Protein AF-A0A2W2D6S1-F1 (afdb_monomer)

Radius of gyration: 24.96 Å; Cα contacts (8 Å, |Δi|>4): 301; chains: 1; bounding box: 61×33×86 Å

Structure (mmCIF, N/CA/C/O backbone):
data_AF-A0A2W2D6S1-F1
#
_entry.id   AF-A0A2W2D6S1-F1
#
loop_
_atom_site.group_PDB
_atom_site.id
_atom_site.type_symbol
_atom_site.label_atom_id
_atom_site.label_alt_id
_atom_site.label_comp_id
_atom_site.label_asym_id
_atom_site.label_entity_id
_atom_site.label_seq_id
_atom_site.pdbx_PDB_ins_code
_atom_site.Cartn_x
_atom_site.Cartn_y
_atom_site.Cartn_z
_atom_site.occupancy
_atom_site.B_iso_or_equiv
_atom_site.auth_seq_id
_atom_site.auth_comp_id
_atom_site.auth_asym_id
_atom_site.auth_atom_id
_atom_site.pdbx_PDB_model_num
ATOM 1 N N . MET A 1 1 ? 33.652 -11.219 -29.870 1.00 71.19 1 MET A N 1
ATOM 2 C CA . MET A 1 1 ? 34.056 -10.177 -28.897 1.00 71.19 1 MET A CA 1
ATOM 3 C C . MET A 1 1 ? 33.249 -8.883 -29.061 1.00 71.19 1 MET A C 1
ATOM 5 O O . MET A 1 1 ? 32.381 -8.642 -28.237 1.00 71.19 1 MET A O 1
ATOM 9 N N . ARG A 1 2 ? 33.423 -8.089 -30.136 1.00 81.31 2 ARG A N 1
ATOM 10 C CA . ARG A 1 2 ? 32.744 -6.775 -30.298 1.00 81.31 2 ARG A CA 1
ATOM 11 C C . ARG A 1 2 ? 31.207 -6.822 -30.226 1.00 81.31 2 ARG A C 1
ATOM 13 O O . ARG A 1 2 ? 30.618 -6.020 -29.519 1.00 81.31 2 ARG A O 1
ATOM 20 N N . ARG A 1 3 ? 30.561 -7.795 -30.883 1.00 85.88 3 ARG A N 1
ATOM 21 C CA . ARG A 1 3 ? 29.088 -7.954 -30.849 1.00 85.88 3 ARG A CA 1
ATOM 22 C C . ARG A 1 3 ? 28.540 -8.251 -29.447 1.00 85.88 3 ARG A C 1
ATOM 24 O O . ARG A 1 3 ? 27.468 -7.773 -29.109 1.00 85.88 3 ARG A O 1
ATOM 31 N N . VAL A 1 4 ? 29.295 -8.989 -28.630 1.00 87.94 4 VAL A N 1
ATOM 32 C CA . VAL A 1 4 ? 28.911 -9.322 -27.247 1.00 87.94 4 VAL A CA 1
ATOM 33 C C . VAL A 1 4 ? 29.002 -8.085 -26.357 1.00 87.94 4 VAL A C 1
ATOM 35 O O . VAL A 1 4 ? 28.089 -7.822 -25.589 1.00 87.94 4 VAL A O 1
ATOM 38 N N . ILE A 1 5 ? 30.058 -7.281 -26.510 1.00 88.69 5 ILE A N 1
ATOM 39 C CA . ILE A 1 5 ? 30.221 -6.025 -25.762 1.00 88.69 5 ILE A CA 1
ATOM 40 C C . ILE A 1 5 ? 29.103 -5.039 -26.115 1.00 88.69 5 ILE A C 1
ATOM 42 O O . ILE A 1 5 ? 28.488 -4.471 -25.221 1.00 88.69 5 ILE A O 1
ATOM 46 N N . VAL A 1 6 ? 28.791 -4.881 -27.406 1.00 89.75 6 VAL A N 1
ATOM 47 C CA . VAL A 1 6 ? 27.687 -4.018 -27.856 1.00 89.75 6 VAL A CA 1
ATOM 48 C C . VAL A 1 6 ? 26.348 -4.494 -27.288 1.00 89.75 6 VAL A C 1
ATOM 50 O O . VAL A 1 6 ? 25.578 -3.680 -26.790 1.00 89.75 6 VAL A O 1
ATOM 53 N N . PHE A 1 7 ? 26.089 -5.805 -27.302 1.00 91.06 7 PHE A N 1
ATOM 54 C CA . PHE A 1 7 ? 24.878 -6.380 -26.717 1.00 91.06 7 PHE A CA 1
ATOM 55 C C . PHE A 1 7 ? 24.782 -6.135 -25.203 1.00 91.06 7 PHE A C 1
ATOM 57 O O . PHE A 1 7 ? 23.731 -5.730 -24.716 1.00 91.06 7 PHE A O 1
ATOM 64 N N . LEU A 1 8 ? 25.878 -6.317 -24.459 1.00 86.06 8 LEU A N 1
ATOM 65 C CA . LEU A 1 8 ? 25.917 -6.054 -23.017 1.00 86.06 8 LEU A CA 1
ATOM 66 C C . LEU A 1 8 ? 25.686 -4.575 -22.692 1.00 86.06 8 LEU A C 1
ATOM 68 O O . LEU A 1 8 ? 24.918 -4.269 -21.786 1.00 86.06 8 LEU A O 1
ATOM 72 N N . ILE A 1 9 ? 26.299 -3.660 -23.448 1.00 87.62 9 ILE A N 1
ATOM 73 C CA . ILE A 1 9 ? 26.076 -2.216 -23.286 1.00 87.62 9 ILE A CA 1
ATOM 74 C C . ILE A 1 9 ? 24.605 -1.879 -23.537 1.00 87.62 9 ILE A C 1
ATOM 76 O O . ILE A 1 9 ? 24.000 -1.165 -22.741 1.00 87.62 9 ILE A O 1
ATOM 80 N N . LEU A 1 10 ? 24.012 -2.424 -24.602 1.00 87.69 10 LEU A N 1
ATOM 81 C CA . LEU A 1 10 ? 22.597 -2.222 -24.908 1.00 87.69 10 LEU A CA 1
ATOM 82 C C . LEU A 1 10 ? 21.699 -2.709 -23.759 1.00 87.69 10 LEU A C 1
ATOM 84 O O . LEU A 1 10 ? 20.758 -2.019 -23.376 1.00 87.69 10 LEU A O 1
ATOM 88 N N . LEU A 1 11 ? 22.016 -3.871 -23.184 1.00 86.62 11 LEU A N 1
ATOM 89 C CA . LEU A 1 11 ? 21.276 -4.449 -22.064 1.00 86.62 11 LEU A CA 1
ATOM 90 C C . LEU A 1 11 ? 21.367 -3.552 -20.820 1.00 86.62 11 LEU A C 1
ATOM 92 O O . LEU A 1 11 ? 20.346 -3.257 -20.205 1.00 86.62 11 LEU A O 1
ATOM 96 N N . VAL A 1 12 ? 22.559 -3.043 -20.494 1.00 86.31 12 VAL A N 1
ATOM 97 C CA . VAL A 1 12 ? 22.749 -2.087 -19.389 1.00 86.31 12 VAL A CA 1
ATOM 98 C C . VAL A 1 12 ? 21.941 -0.808 -19.616 1.00 86.31 12 VAL A C 1
ATOM 100 O O . VAL A 1 12 ? 21.252 -0.357 -18.704 1.00 86.31 12 VAL A O 1
ATOM 103 N N . VAL A 1 13 ? 21.968 -0.245 -20.827 1.00 87.62 13 VAL A N 1
ATOM 104 C CA . VAL A 1 13 ? 21.174 0.947 -21.170 1.00 87.62 13 VAL A CA 1
ATOM 105 C C . VAL A 1 13 ? 19.678 0.680 -20.994 1.00 87.62 13 VAL A C 1
ATOM 107 O O . VAL A 1 13 ? 18.980 1.508 -20.411 1.00 87.62 13 VAL A O 1
ATOM 110 N N . LEU A 1 14 ? 19.186 -0.484 -21.425 1.00 86.38 14 LEU A N 1
ATOM 111 C CA . LEU A 1 14 ? 17.781 -0.861 -21.262 1.00 86.38 14 LEU A CA 1
ATOM 112 C C . LEU A 1 14 ? 17.373 -0.922 -19.780 1.00 86.38 14 LEU A C 1
ATOM 114 O O . LEU A 1 14 ? 16.320 -0.406 -19.417 1.00 86.38 14 LEU A O 1
ATOM 118 N N . LEU A 1 15 ? 18.220 -1.494 -18.918 1.00 87.62 15 LEU A N 1
ATOM 119 C CA . LEU A 1 15 ? 17.971 -1.566 -17.473 1.00 87.62 15 LEU A CA 1
ATOM 120 C C . LEU A 1 15 ? 17.969 -0.183 -16.804 1.00 87.62 15 LEU A C 1
ATOM 122 O O . LEU A 1 15 ? 17.201 0.055 -15.872 1.00 87.62 15 LEU A O 1
ATOM 126 N N . LEU A 1 16 ? 18.798 0.750 -17.280 1.00 87.12 16 LEU A N 1
ATOM 127 C CA . LEU A 1 16 ? 18.777 2.131 -16.793 1.00 87.12 16 LEU A CA 1
ATOM 128 C C . LEU A 1 16 ? 17.468 2.834 -17.172 1.00 87.12 16 LEU A C 1
ATOM 130 O O . LEU A 1 16 ? 16.853 3.477 -16.321 1.00 87.12 16 LEU A O 1
ATOM 134 N N . ILE A 1 17 ? 17.016 2.674 -18.420 1.00 88.88 17 ILE A N 1
ATOM 135 C CA . ILE A 1 17 ? 15.733 3.221 -18.886 1.00 88.88 17 ILE A CA 1
ATOM 136 C C . ILE A 1 17 ? 14.577 2.628 -18.074 1.00 88.88 17 ILE A C 1
ATOM 138 O O . ILE A 1 17 ? 13.704 3.369 -17.626 1.00 88.88 17 ILE A O 1
ATOM 142 N N . ASP A 1 18 ? 14.602 1.317 -17.829 1.00 89.50 18 ASP A N 1
ATOM 143 C CA . ASP A 1 18 ? 13.616 0.607 -17.012 1.00 89.50 18 ASP A CA 1
ATOM 144 C C . ASP A 1 18 ? 13.477 1.230 -15.615 1.00 89.50 18 ASP A C 1
ATOM 146 O O . ASP A 1 18 ? 12.371 1.557 -15.173 1.00 89.50 18 ASP A O 1
ATOM 150 N N . ARG A 1 19 ? 14.611 1.496 -14.950 1.00 88.12 19 ARG A N 1
ATOM 151 C CA . ARG A 1 19 ? 14.619 2.073 -13.601 1.00 88.12 19 ARG A CA 1
ATOM 152 C C . ARG A 1 19 ? 14.138 3.525 -13.566 1.00 88.12 19 ARG A C 1
ATOM 154 O O . ARG A 1 19 ? 13.508 3.940 -12.594 1.00 88.12 19 ARG A O 1
ATOM 161 N N . VAL A 1 20 ? 14.414 4.301 -14.612 1.00 89.44 20 VAL A N 1
ATOM 162 C CA . VAL A 1 20 ? 13.902 5.674 -14.739 1.00 89.44 20 VAL A CA 1
ATOM 163 C C . VAL A 1 20 ? 12.393 5.669 -14.992 1.00 89.44 20 VAL A C 1
ATOM 165 O O . VAL A 1 20 ? 11.673 6.463 -14.380 1.00 89.44 20 VAL A O 1
ATOM 168 N N . ALA A 1 21 ? 11.911 4.760 -15.842 1.00 87.06 21 ALA A N 1
ATOM 169 C 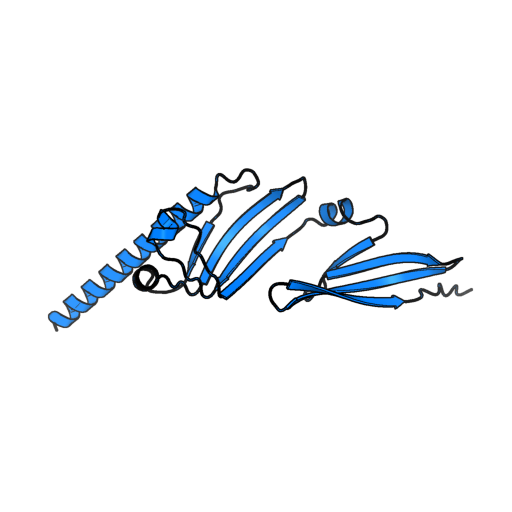CA . ALA A 1 21 ? 10.500 4.641 -16.192 1.00 87.06 21 ALA A CA 1
ATOM 170 C C . ALA A 1 21 ? 9.636 4.298 -14.970 1.00 87.06 21 ALA A C 1
ATOM 172 O O . ALA A 1 21 ? 8.666 5.010 -14.696 1.00 87.06 21 ALA A O 1
ATOM 173 N N . VAL A 1 22 ? 10.022 3.280 -14.189 1.00 88.94 22 VAL A N 1
ATOM 174 C CA . VAL A 1 22 ? 9.277 2.898 -12.976 1.00 88.94 22 VAL A CA 1
ATOM 175 C C . VAL A 1 22 ? 9.243 4.035 -11.956 1.00 88.94 22 VAL A C 1
ATOM 177 O O . VAL A 1 22 ? 8.175 4.387 -11.464 1.00 88.94 22 VAL A O 1
ATOM 180 N N . ALA A 1 23 ? 10.378 4.700 -11.721 1.00 87.56 23 ALA A N 1
ATOM 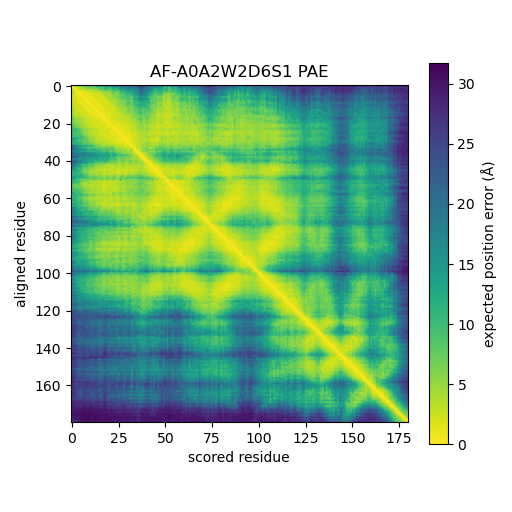181 C CA . ALA A 1 23 ? 10.457 5.796 -10.761 1.00 87.56 23 ALA A CA 1
ATOM 182 C C . ALA A 1 23 ? 9.601 7.003 -11.179 1.00 87.56 23 ALA A C 1
ATOM 184 O O . ALA A 1 23 ? 9.100 7.735 -10.325 1.00 87.56 23 ALA A O 1
ATOM 185 N N . SER A 1 24 ? 9.441 7.245 -12.484 1.00 87.31 24 SER A N 1
ATOM 186 C CA . SER A 1 24 ? 8.527 8.278 -12.978 1.00 87.31 24 SER A CA 1
ATOM 187 C C . SER A 1 24 ? 7.077 7.914 -12.693 1.00 87.31 24 SER A C 1
ATOM 189 O O . SER A 1 24 ? 6.353 8.722 -12.116 1.00 87.31 24 SER A O 1
ATOM 191 N N . LEU A 1 25 ? 6.684 6.682 -13.025 1.00 86.75 25 LEU A N 1
ATOM 192 C CA . LEU A 1 25 ? 5.319 6.217 -12.822 1.00 86.75 25 LEU A CA 1
ATOM 193 C C . LEU A 1 25 ? 4.935 6.224 -11.334 1.00 86.75 25 LEU A C 1
ATOM 195 O O . LEU A 1 25 ? 3.888 6.749 -10.972 1.00 86.75 25 LEU A O 1
ATOM 199 N N . GLU A 1 26 ? 5.802 5.726 -10.455 1.00 87.44 26 GLU A N 1
ATOM 200 C CA . GLU A 1 26 ? 5.604 5.753 -8.999 1.00 87.44 26 GLU A CA 1
ATOM 201 C C . GLU A 1 26 ? 5.342 7.168 -8.461 1.00 87.44 26 GLU A C 1
ATOM 203 O O . GLU A 1 26 ? 4.436 7.376 -7.647 1.00 87.44 26 GLU A O 1
ATOM 208 N N . ARG A 1 27 ? 6.105 8.162 -8.941 1.00 86.56 27 ARG A N 1
ATOM 209 C CA . ARG A 1 27 ? 5.908 9.573 -8.576 1.00 86.56 27 ARG A CA 1
ATOM 210 C C . ARG A 1 27 ? 4.576 10.110 -9.079 1.00 86.56 27 ARG A C 1
ATOM 212 O O . ARG A 1 27 ? 3.907 10.829 -8.335 1.00 86.56 27 ARG A O 1
ATOM 219 N N . ASP A 1 28 ? 4.188 9.764 -10.300 1.00 86.00 28 ASP A N 1
ATOM 220 C CA . ASP A 1 28 ? 2.915 10.193 -10.873 1.00 86.00 28 ASP A CA 1
ATOM 221 C C . ASP A 1 28 ? 1.732 9.606 -10.096 1.00 86.00 28 ASP A C 1
ATOM 223 O O . ASP A 1 28 ? 0.808 10.342 -9.751 1.00 86.00 28 ASP A O 1
ATOM 227 N N . LEU A 1 29 ? 1.779 8.319 -9.729 1.00 84.25 29 LEU A N 1
ATOM 228 C CA . LEU A 1 29 ? 0.755 7.699 -8.880 1.00 84.25 29 LEU A CA 1
ATOM 229 C C . LEU A 1 29 ? 0.705 8.351 -7.492 1.00 84.25 29 LEU A C 1
ATOM 231 O O . LEU A 1 29 ? -0.375 8.688 -7.007 1.00 84.25 29 LEU A O 1
ATOM 235 N N . ALA A 1 30 ? 1.860 8.587 -6.867 1.00 83.25 30 ALA A N 1
ATOM 236 C CA . ALA A 1 30 ? 1.941 9.272 -5.580 1.00 83.25 30 ALA A CA 1
ATOM 237 C C . ALA A 1 30 ? 1.307 10.674 -5.628 1.00 83.25 30 ALA A C 1
ATOM 239 O O . ALA A 1 30 ? 0.514 11.038 -4.761 1.00 83.25 30 ALA A O 1
ATOM 240 N N . ASN A 1 31 ? 1.613 11.461 -6.661 1.00 83.88 31 ASN A N 1
ATOM 241 C CA . ASN A 1 31 ? 1.069 12.809 -6.823 1.00 83.88 31 ASN A CA 1
ATOM 242 C C . ASN A 1 31 ? -0.438 12.807 -7.118 1.00 83.88 31 ASN A C 1
ATOM 244 O O . ASN A 1 31 ? -1.123 13.750 -6.735 1.00 83.88 31 ASN A O 1
ATOM 248 N N . ARG A 1 32 ? -0.966 11.755 -7.756 1.00 81.00 32 ARG A N 1
ATOM 249 C CA . ARG A 1 32 ? -2.408 11.596 -8.009 1.00 81.00 32 ARG A CA 1
ATOM 250 C C . ARG A 1 32 ? -3.206 11.265 -6.749 1.00 81.00 32 ARG A C 1
ATOM 252 O O . ARG A 1 32 ? -4.356 11.673 -6.653 1.00 81.00 32 ARG A O 1
ATOM 259 N N . ILE A 1 33 ? -2.612 10.553 -5.789 1.00 77.44 33 ILE A N 1
ATOM 260 C CA . ILE A 1 33 ? -3.282 10.174 -4.531 1.00 77.44 33 ILE A CA 1
ATOM 261 C C . ILE A 1 33 ? -3.090 11.237 -3.433 1.00 77.44 33 ILE A C 1
ATOM 263 O O . ILE A 1 33 ? -3.899 11.347 -2.515 1.00 77.44 33 ILE A O 1
ATOM 267 N N . ALA A 1 34 ? -2.044 12.060 -3.530 1.00 75.62 34 ALA A N 1
ATOM 268 C CA . ALA A 1 34 ? -1.765 13.145 -2.587 1.00 75.62 34 ALA A CA 1
ATOM 269 C C . ALA A 1 34 ? -2.921 14.143 -2.319 1.00 75.62 34 ALA A C 1
ATOM 271 O O . ALA A 1 34 ? -2.995 14.622 -1.189 1.00 75.62 34 ALA A O 1
ATOM 272 N N . PRO A 1 35 ? -3.829 14.469 -3.265 1.00 74.19 35 PRO A N 1
ATOM 273 C CA . PRO A 1 35 ? -4.908 15.434 -3.036 1.00 74.19 35 PRO A CA 1
ATOM 274 C C . PRO A 1 35 ? -6.041 14.928 -2.134 1.00 74.19 35 PRO A C 1
ATOM 276 O O . PRO A 1 35 ? -6.993 15.668 -1.893 1.00 74.19 35 PRO A O 1
ATOM 279 N N . VAL A 1 36 ? -5.999 13.676 -1.669 1.00 75.75 36 VAL A N 1
ATOM 280 C CA . VAL A 1 36 ? -7.060 13.109 -0.829 1.00 75.75 36 VAL A CA 1
ATOM 281 C C . VAL A 1 36 ? -7.093 13.838 0.530 1.00 75.75 36 VAL A C 1
ATOM 283 O O . VAL A 1 36 ? -6.134 13.725 1.294 1.00 75.75 36 VAL A O 1
ATOM 286 N N . PRO A 1 37 ? -8.191 14.541 0.888 1.00 68.69 37 PRO A N 1
ATOM 287 C CA . PRO A 1 37 ? -8.233 15.428 2.062 1.00 68.69 37 PRO A CA 1
ATOM 288 C C . PRO A 1 37 ? -7.995 14.740 3.412 1.00 68.69 37 PRO A C 1
ATOM 290 O O . PRO A 1 37 ? -7.616 15.382 4.387 1.00 68.69 37 PRO A O 1
ATOM 293 N N . SER A 1 38 ? -8.243 13.434 3.491 1.00 76.88 38 SER A N 1
ATOM 294 C CA . SER A 1 38 ? -8.071 12.623 4.699 1.00 76.88 38 SER A CA 1
ATOM 295 C C . SER A 1 38 ? -6.651 12.074 4.881 1.00 76.88 38 SER A C 1
ATOM 297 O O . SER A 1 38 ? -6.371 11.438 5.901 1.00 76.88 38 SER A O 1
ATOM 299 N N . LEU A 1 39 ? -5.742 12.295 3.924 1.00 78.12 39 LEU A N 1
ATOM 300 C CA . LEU A 1 39 ? -4.347 11.878 4.032 1.00 78.12 39 LEU A CA 1
ATOM 301 C C . LEU A 1 39 ? -3.506 12.963 4.709 1.00 78.12 39 LEU A C 1
ATOM 303 O O . LEU A 1 39 ? -3.488 14.124 4.316 1.00 78.12 39 LEU A O 1
ATOM 307 N N . VAL A 1 40 ? -2.751 12.550 5.721 1.00 76.81 40 VAL A N 1
AT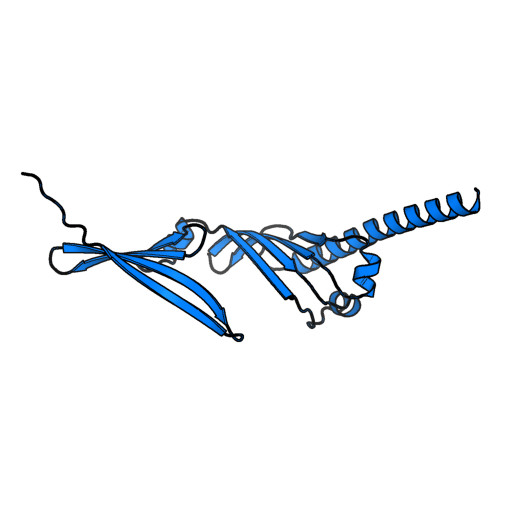OM 308 C CA . VAL A 1 40 ? -1.759 13.367 6.414 1.00 76.81 40 VAL A CA 1
ATOM 309 C C . VAL A 1 40 ? -0.377 12.890 5.971 1.00 76.81 40 VAL A C 1
ATOM 311 O O . VAL A 1 40 ? 0.183 11.934 6.517 1.00 76.81 40 VAL A O 1
ATOM 314 N N . GLY A 1 41 ? 0.164 13.568 4.958 1.00 74.06 41 GLY A N 1
ATOM 315 C CA . GLY A 1 41 ? 1.478 13.300 4.370 1.00 74.06 41 GLY A CA 1
ATOM 316 C C . GLY A 1 41 ? 1.414 12.945 2.885 1.00 74.06 41 GLY A C 1
ATOM 317 O O . GLY A 1 41 ? 0.340 12.815 2.303 1.00 74.06 41 GLY A O 1
ATOM 318 N N . LYS A 1 42 ? 2.588 12.799 2.259 1.00 77.38 42 LYS A N 1
ATOM 319 C CA . LYS A 1 42 ? 2.686 12.407 0.850 1.00 77.38 42 LYS A CA 1
ATOM 320 C C . LYS A 1 42 ? 2.607 10.880 0.734 1.00 77.38 42 LYS A C 1
ATOM 322 O O . LYS A 1 42 ? 3.475 10.208 1.298 1.00 77.38 42 LYS A O 1
ATOM 327 N N . PRO A 1 43 ? 1.617 10.323 0.017 1.00 84.88 43 PRO A N 1
ATOM 328 C CA . PRO A 1 43 ? 1.566 8.892 -0.216 1.00 84.88 43 PRO A CA 1
ATOM 329 C C . PRO A 1 43 ? 2.718 8.463 -1.125 1.00 84.88 43 PRO A C 1
ATOM 331 O O . PRO A 1 43 ? 3.157 9.224 -1.988 1.00 84.88 43 PRO A O 1
ATOM 334 N N . THR A 1 44 ? 3.205 7.242 -0.944 1.00 87.12 44 THR A N 1
ATOM 335 C CA . THR A 1 44 ? 4.177 6.625 -1.846 1.00 87.12 44 THR A CA 1
ATOM 336 C C . THR A 1 44 ? 3.605 5.346 -2.429 1.00 87.12 44 THR A C 1
ATOM 338 O O . THR A 1 44 ? 2.905 4.591 -1.754 1.00 87.12 44 THR A O 1
ATOM 341 N N . VAL A 1 45 ? 3.899 5.120 -3.703 1.00 89.19 45 VAL A N 1
ATOM 342 C CA . VAL A 1 45 ? 3.571 3.891 -4.420 1.00 89.19 45 VAL A CA 1
ATOM 343 C C . VAL A 1 45 ? 4.882 3.332 -4.946 1.00 89.19 45 VAL A C 1
ATOM 345 O O . VAL A 1 45 ? 5.717 4.099 -5.420 1.00 89.19 45 VAL A O 1
ATOM 348 N N . SER A 1 46 ? 5.072 2.026 -4.821 1.00 90.06 46 SER A N 1
ATOM 349 C CA . SER A 1 46 ? 6.249 1.325 -5.319 1.00 90.06 46 SER A CA 1
ATOM 350 C C . SER A 1 46 ? 5.810 0.102 -6.105 1.00 90.06 46 SER A C 1
ATOM 352 O O . SER A 1 46 ? 4.973 -0.671 -5.636 1.00 90.06 46 SER A O 1
ATOM 354 N N . ILE A 1 47 ? 6.341 -0.046 -7.312 1.00 89.38 47 ILE A N 1
ATOM 355 C CA . ILE A 1 47 ? 6.053 -1.175 -8.193 1.00 89.38 47 ILE A CA 1
ATOM 356 C C . ILE A 1 47 ? 7.258 -2.103 -8.124 1.00 89.38 47 ILE A C 1
ATOM 358 O O . ILE A 1 47 ? 8.364 -1.739 -8.523 1.00 89.38 47 ILE A O 1
ATOM 362 N N . GLU A 1 48 ? 7.044 -3.298 -7.592 1.00 90.50 48 GLU A N 1
ATOM 363 C CA . GLU A 1 48 ? 8.100 -4.284 -7.403 1.00 90.50 48 GLU A CA 1
ATOM 364 C C . GLU A 1 48 ? 8.182 -5.235 -8.605 1.00 90.50 48 GLU A C 1
ATOM 366 O O . GLU A 1 48 ? 7.192 -5.507 -9.285 1.00 90.50 48 GLU A O 1
ATOM 371 N N . GLY A 1 49 ? 9.377 -5.778 -8.846 1.00 83.00 49 GLY A N 1
ATOM 372 C CA . GLY A 1 49 ? 9.654 -6.709 -9.944 1.00 83.00 49 GLY A CA 1
ATOM 373 C C . GLY A 1 49 ? 10.552 -6.118 -11.032 1.00 83.00 49 GLY A C 1
ATOM 374 O O . GLY A 1 49 ? 10.604 -4.907 -11.239 1.00 83.00 49 GLY A O 1
ATOM 375 N N . ILE A 1 50 ? 11.278 -6.985 -11.744 1.00 84.75 50 ILE A N 1
ATOM 376 C CA . ILE A 1 50 ? 12.267 -6.597 -12.761 1.00 84.75 50 ILE A CA 1
ATOM 377 C C . ILE A 1 50 ? 12.100 -7.496 -13.999 1.00 84.75 50 ILE A C 1
ATOM 379 O O . ILE A 1 50 ? 12.006 -8.713 -13.825 1.00 84.75 50 ILE A O 1
ATOM 383 N N . PRO A 1 51 ? 12.122 -6.952 -15.235 1.00 86.62 51 PRO A N 1
ATOM 384 C CA . PRO A 1 51 ? 12.115 -5.527 -15.608 1.00 86.62 51 PRO A CA 1
ATOM 385 C C . PRO A 1 51 ? 10.700 -4.928 -15.584 1.00 86.62 51 PRO A C 1
ATOM 387 O O . PRO A 1 51 ? 9.728 -5.607 -15.929 1.00 86.62 51 PRO A O 1
ATOM 390 N N . PHE A 1 52 ? 10.565 -3.657 -15.217 1.00 87.81 52 PHE A N 1
ATOM 391 C CA . PHE A 1 52 ? 9.286 -2.937 -15.189 1.00 87.81 52 PHE A CA 1
ATOM 392 C C . PHE A 1 52 ? 8.629 -2.812 -16.574 1.00 87.81 52 PHE A C 1
ATOM 394 O O . PHE A 1 52 ? 7.426 -3.016 -16.703 1.00 87.81 52 PHE A O 1
ATOM 401 N N . LEU A 1 53 ? 9.389 -2.526 -17.630 1.00 86.69 53 LEU A N 1
ATOM 402 C CA . LEU A 1 53 ? 8.866 -2.330 -18.986 1.00 86.69 53 LEU A CA 1
ATOM 403 C C . LEU A 1 53 ? 8.144 -3.580 -19.503 1.00 86.69 53 LEU A C 1
ATOM 405 O O . LEU A 1 53 ? 7.091 -3.472 -20.128 1.00 86.69 53 LEU A O 1
ATOM 409 N N . THR A 1 54 ? 8.661 -4.769 -19.183 1.00 87.62 54 THR A N 1
ATOM 410 C CA . THR A 1 54 ? 8.007 -6.043 -19.526 1.00 87.62 54 THR A CA 1
ATOM 411 C C . THR A 1 54 ? 6.658 -6.168 -18.817 1.00 87.62 54 THR A C 1
ATOM 413 O O . THR A 1 54 ? 5.661 -6.552 -19.429 1.00 87.62 54 THR A O 1
ATOM 416 N N . GLN A 1 55 ? 6.608 -5.783 -17.540 1.00 89.31 55 GLN A N 1
ATOM 417 C CA . GLN A 1 55 ? 5.384 -5.786 -16.738 1.00 89.31 55 GLN A CA 1
ATOM 418 C C . GLN A 1 55 ? 4.364 -4.789 -17.288 1.00 89.31 55 GLN A C 1
ATOM 420 O O . GLN A 1 55 ? 3.219 -5.161 -17.529 1.00 89.31 55 GLN A O 1
ATOM 425 N N . ALA A 1 56 ? 4.796 -3.562 -17.585 1.00 87.00 56 ALA A N 1
ATOM 426 C CA . ALA A 1 56 ? 3.959 -2.504 -18.137 1.00 87.00 56 ALA A CA 1
ATOM 427 C C . ALA A 1 56 ? 3.335 -2.881 -19.489 1.00 87.00 56 ALA A C 1
ATOM 429 O O . ALA A 1 56 ? 2.157 -2.609 -19.714 1.00 87.00 56 ALA A O 1
ATOM 430 N N . VAL A 1 57 ? 4.098 -3.546 -20.363 1.00 88.62 57 VAL A N 1
ATOM 431 C CA . VAL A 1 57 ? 3.590 -4.070 -21.642 1.00 88.62 57 VAL A CA 1
ATOM 432 C C . VAL A 1 57 ? 2.618 -5.228 -21.419 1.00 88.62 57 VAL A C 1
ATOM 434 O O . VAL A 1 57 ? 1.578 -5.289 -22.067 1.00 88.62 57 VAL A O 1
ATOM 437 N N . SER A 1 58 ? 2.927 -6.138 -20.492 1.00 90.06 58 SER A N 1
ATOM 438 C CA . SER A 1 58 ? 2.043 -7.268 -20.174 1.00 90.06 58 SER A CA 1
ATOM 439 C C . SER A 1 58 ? 0.766 -6.862 -19.423 1.00 90.06 58 SER A C 1
ATOM 441 O O . SER A 1 58 ? -0.189 -7.637 -19.380 1.00 90.06 58 SER A O 1
ATOM 443 N N . GLY A 1 59 ? 0.759 -5.677 -18.803 1.00 88.50 59 GLY A N 1
ATOM 444 C CA . GLY A 1 59 ? -0.284 -5.220 -17.887 1.00 88.50 59 GLY A CA 1
ATOM 445 C C . GLY 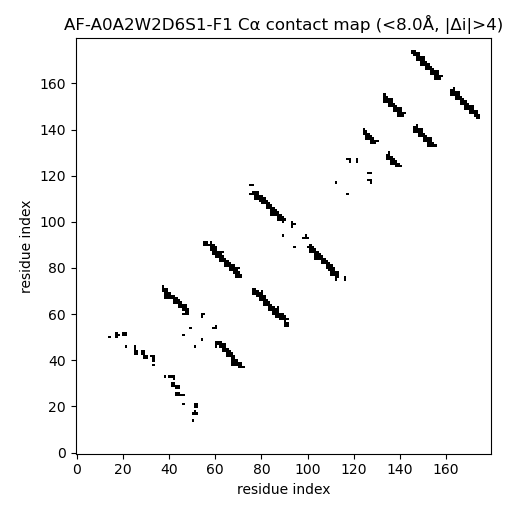A 1 59 ? -0.378 -6.039 -16.598 1.00 88.50 59 GLY A C 1
ATOM 446 O O . GLY A 1 59 ? -1.423 -6.027 -15.951 1.00 88.50 59 GLY A O 1
ATOM 447 N N . ARG A 1 60 ? 0.667 -6.798 -16.244 1.00 90.94 60 ARG A N 1
ATOM 448 C CA . ARG A 1 60 ? 0.715 -7.649 -15.050 1.00 90.94 60 ARG A CA 1
ATOM 449 C C . ARG A 1 60 ? 1.847 -7.208 -14.140 1.00 90.94 60 ARG A C 1
ATOM 451 O O . ARG A 1 60 ? 3.008 -7.214 -14.543 1.00 90.94 60 ARG A O 1
ATOM 458 N N . TYR A 1 61 ? 1.496 -6.886 -12.905 1.00 90.50 61 TYR A N 1
ATOM 459 C CA . TYR A 1 61 ? 2.407 -6.425 -11.868 1.00 90.50 61 TYR A CA 1
ATOM 460 C C . TYR A 1 61 ? 2.384 -7.430 -10.709 1.00 90.50 61 TYR A C 1
ATOM 462 O O . TYR A 1 61 ? 1.335 -7.605 -10.081 1.00 90.50 61 TYR A O 1
ATOM 470 N N . PRO A 1 62 ? 3.503 -8.118 -10.421 1.00 90.94 62 PRO A N 1
ATOM 471 C CA . PRO A 1 62 ? 3.551 -9.138 -9.375 1.00 90.94 62 PRO A CA 1
ATOM 472 C C . PRO A 1 62 ? 3.241 -8.581 -7.986 1.00 90.94 62 PRO A C 1
ATOM 474 O O . PRO A 1 62 ? 2.501 -9.203 -7.227 1.00 90.94 62 PRO A O 1
ATOM 477 N N . GLU A 1 63 ? 3.781 -7.406 -7.661 1.00 92.50 63 GLU A N 1
ATOM 478 C CA . GLU A 1 63 ? 3.580 -6.755 -6.371 1.00 92.50 63 GLU A CA 1
ATOM 479 C C . GLU A 1 63 ? 3.581 -5.229 -6.536 1.00 92.50 63 GLU A C 1
ATOM 481 O O . GLU A 1 63 ? 4.486 -4.637 -7.121 1.00 92.50 63 GLU A O 1
ATOM 486 N N . VAL A 1 64 ? 2.545 -4.585 -6.000 1.00 90.94 64 VAL A N 1
ATOM 487 C CA . VAL A 1 64 ? 2.418 -3.128 -5.932 1.00 90.94 64 VAL A CA 1
ATOM 488 C C . VAL A 1 64 ? 2.234 -2.739 -4.477 1.00 90.94 64 VAL A C 1
ATOM 490 O O . VAL A 1 64 ? 1.243 -3.094 -3.836 1.00 90.94 64 VAL A O 1
ATOM 493 N N . ARG A 1 65 ? 3.194 -1.990 -3.946 1.00 91.75 65 ARG A N 1
ATOM 494 C CA . ARG A 1 65 ? 3.191 -1.482 -2.577 1.00 91.75 65 ARG A CA 1
ATOM 495 C C . ARG A 1 65 ? 2.665 -0.063 -2.543 1.00 91.75 65 ARG A C 1
ATOM 497 O O . ARG A 1 65 ? 3.012 0.765 -3.378 1.00 91.75 65 ARG A O 1
ATOM 504 N N . PHE A 1 66 ? 1.873 0.238 -1.529 1.00 90.06 66 PHE A N 1
ATOM 505 C CA . PHE A 1 66 ? 1.360 1.576 -1.282 1.00 90.06 66 PHE A CA 1
ATOM 506 C C . PHE A 1 66 ? 1.497 1.933 0.195 1.00 90.06 66 PHE A C 1
ATOM 508 O O . PHE A 1 66 ? 1.301 1.112 1.093 1.00 90.06 66 PHE A O 1
ATOM 515 N N . ASN A 1 67 ? 1.855 3.180 0.459 1.00 89.88 67 ASN A N 1
ATOM 516 C CA . ASN A 1 67 ? 2.016 3.722 1.796 1.00 89.88 67 ASN A CA 1
ATOM 517 C C . ASN A 1 67 ? 1.333 5.083 1.848 1.00 89.88 67 ASN A C 1
ATOM 519 O O . ASN A 1 67 ? 1.761 6.030 1.196 1.00 89.88 67 ASN A O 1
ATOM 523 N N . PHE A 1 68 ? 0.271 5.168 2.639 1.00 84.62 68 PHE A N 1
ATOM 524 C CA . PHE A 1 68 ? -0.521 6.380 2.818 1.00 84.62 68 PHE A CA 1
ATOM 525 C C . PHE A 1 68 ? -0.107 7.167 4.067 1.00 84.62 68 PHE A C 1
ATOM 527 O O . PHE A 1 68 ? -0.649 8.235 4.331 1.00 84.62 68 PHE A O 1
ATOM 534 N N . GLY A 1 69 ? 0.857 6.665 4.846 1.00 86.62 69 GLY A N 1
ATOM 535 C CA . GLY A 1 69 ? 1.341 7.336 6.046 1.00 86.62 69 GLY A CA 1
ATOM 536 C C . GLY A 1 69 ? 0.272 7.395 7.135 1.00 86.62 69 GLY A C 1
ATOM 537 O O . GLY A 1 69 ? -0.104 6.364 7.695 1.00 86.62 69 GLY A O 1
ATOM 538 N N . THR A 1 70 ? -0.175 8.601 7.481 1.00 84.81 70 THR A N 1
ATOM 539 C CA . THR A 1 70 ? -1.244 8.805 8.465 1.00 84.81 70 THR A CA 1
ATOM 540 C C . THR A 1 70 ? -2.533 9.172 7.744 1.00 84.81 70 THR A C 1
ATOM 542 O O . THR A 1 70 ? -2.551 10.069 6.915 1.00 84.81 70 THR A O 1
ATOM 545 N N . PHE A 1 71 ? -3.623 8.498 8.084 1.00 82.56 71 PHE A N 1
ATOM 546 C CA . PHE A 1 71 ? -4.950 8.728 7.530 1.00 82.56 71 PHE A CA 1
ATOM 547 C C . PHE A 1 71 ? -5.901 9.150 8.649 1.00 82.56 71 PHE A C 1
ATOM 549 O O . PHE A 1 71 ? -5.901 8.545 9.722 1.00 82.56 71 PHE A O 1
ATOM 556 N N . SER A 1 72 ? -6.694 10.193 8.424 1.00 79.50 72 SER A N 1
ATOM 557 C CA . SER A 1 72 ? -7.654 10.718 9.393 1.00 79.50 72 SER A CA 1
ATOM 558 C C . SER A 1 72 ? -9.019 10.860 8.739 1.00 79.50 72 SER A C 1
ATOM 560 O O . SER A 1 72 ? -9.189 11.667 7.829 1.00 79.50 72 SER A O 1
ATOM 562 N N . PHE A 1 73 ? -10.003 10.103 9.215 1.00 74.31 73 PHE A N 1
ATOM 563 C CA . PHE A 1 73 ? -11.370 10.159 8.701 1.00 74.31 73 PHE A CA 1
ATOM 564 C C . PHE A 1 73 ? -12.368 10.120 9.853 1.00 74.31 73 PHE A C 1
ATOM 566 O O . PHE A 1 73 ? -12.279 9.248 10.713 1.00 74.31 73 PHE A O 1
ATOM 573 N N . GLY A 1 74 ? -13.291 11.086 9.891 1.00 72.75 74 GLY A N 1
ATOM 574 C CA . GLY A 1 74 ? -14.344 11.142 10.910 1.00 72.75 74 GLY A CA 1
ATOM 575 C C . GLY A 1 74 ? -13.823 11.120 12.353 1.00 72.75 74 GLY A C 1
ATOM 576 O O . GLY A 1 74 ? -14.396 10.436 13.182 1.00 72.75 74 GLY A O 1
ATOM 577 N N . GLY A 1 75 ? -12.699 11.787 12.645 1.00 73.69 75 GLY A N 1
ATOM 578 C CA . GLY A 1 75 ? -12.077 11.796 13.982 1.00 73.69 75 GLY A CA 1
ATOM 579 C C . GLY A 1 75 ? -11.197 10.578 14.304 1.00 73.69 75 GLY A C 1
ATOM 580 O O . GLY A 1 75 ? -10.406 10.626 15.244 1.00 73.69 75 GLY A O 1
ATOM 581 N N . VAL A 1 76 ? -11.241 9.518 13.491 1.00 79.81 76 VAL A N 1
ATOM 582 C CA . VAL A 1 76 ? -10.398 8.327 13.651 1.00 79.81 76 VAL A CA 1
ATOM 583 C C . VAL A 1 76 ? -9.066 8.528 12.936 1.00 79.81 76 VAL A C 1
ATOM 585 O O . VAL A 1 76 ? -9.021 8.703 11.717 1.00 79.81 76 VAL A O 1
ATOM 588 N N . ARG A 1 77 ? -7.960 8.463 13.689 1.00 83.69 77 ARG A N 1
ATOM 589 C CA . ARG A 1 77 ? -6.596 8.585 13.152 1.00 83.69 77 ARG A CA 1
ATOM 590 C C . ARG A 1 77 ? -5.908 7.222 13.074 1.00 83.69 77 ARG A C 1
ATOM 592 O O . ARG A 1 77 ? -5.555 6.632 14.096 1.00 83.69 77 ARG A O 1
ATOM 599 N N . ILE A 1 78 ? -5.653 6.764 11.854 1.00 85.31 78 ILE A N 1
ATOM 600 C CA . ILE A 1 78 ? -4.887 5.555 11.542 1.00 85.31 78 ILE A CA 1
ATOM 601 C C . ILE A 1 78 ? -3.464 5.971 11.175 1.00 85.31 78 ILE A C 1
ATOM 603 O O . ILE A 1 78 ? -3.247 6.742 10.245 1.00 85.31 78 ILE A O 1
ATOM 607 N N . ARG A 1 79 ? -2.474 5.460 11.900 1.00 87.94 79 ARG A N 1
ATOM 608 C CA . ARG A 1 79 ? -1.049 5.679 11.622 1.00 87.94 79 ARG A CA 1
ATOM 609 C C . ARG A 1 79 ? -0.467 4.504 10.850 1.00 87.94 79 ARG A C 1
ATOM 611 O O . ARG A 1 79 ? -0.945 3.382 10.985 1.00 87.94 79 ARG A O 1
ATOM 618 N N . ASN A 1 80 ? 0.612 4.757 10.115 1.00 87.50 80 ASN A N 1
ATOM 619 C CA . ASN A 1 80 ? 1.357 3.740 9.368 1.00 87.50 80 ASN A CA 1
ATOM 620 C C . ASN A 1 80 ? 0.466 2.897 8.442 1.00 87.50 80 ASN A C 1
ATOM 622 O O . ASN A 1 80 ? 0.648 1.684 8.354 1.00 87.50 80 ASN A O 1
ATOM 626 N N . LEU A 1 81 ? -0.499 3.534 7.774 1.00 87.88 81 LEU A N 1
ATOM 627 C CA . LEU A 1 81 ? -1.375 2.862 6.827 1.00 87.88 81 LEU A CA 1
ATOM 628 C C . LEU A 1 81 ? -0.578 2.487 5.575 1.00 87.88 81 LEU A C 1
ATOM 630 O O . LEU A 1 81 ? -0.166 3.347 4.794 1.00 87.88 81 LEU A O 1
ATOM 634 N N . ARG A 1 82 ? -0.345 1.191 5.401 1.00 90.50 82 ARG A N 1
ATOM 635 C CA . ARG A 1 82 ? 0.405 0.606 4.290 1.00 90.50 82 ARG A CA 1
ATOM 636 C C . ARG A 1 82 ? -0.358 -0.581 3.738 1.00 90.50 82 ARG A C 1
ATOM 638 O O . ARG A 1 82 ? -1.126 -1.217 4.454 1.00 90.50 82 ARG A O 1
ATOM 645 N N . GLY A 1 83 ? -0.100 -0.928 2.493 1.00 89.38 83 GLY A N 1
ATOM 646 C CA . GLY A 1 83 ? -0.565 -2.184 1.947 1.00 89.38 83 GLY A CA 1
ATOM 647 C C . GLY A 1 83 ? 0.229 -2.629 0.736 1.00 89.38 83 GLY A C 1
ATOM 648 O O . GLY A 1 83 ? 1.121 -1.933 0.248 1.00 89.38 83 GLY A O 1
ATOM 649 N N . ALA A 1 84 ? -0.078 -3.843 0.313 1.00 91.81 84 ALA A N 1
ATOM 650 C CA . ALA A 1 84 ? 0.510 -4.493 -0.837 1.00 91.81 84 ALA A CA 1
ATOM 651 C C . ALA A 1 84 ? -0.594 -5.226 -1.594 1.00 91.81 84 ALA A C 1
ATOM 653 O O . ALA A 1 84 ? -1.392 -5.954 -0.997 1.00 91.81 84 ALA A O 1
ATOM 654 N N . ALA A 1 85 ? -0.640 -5.013 -2.901 1.00 90.94 85 ALA A N 1
ATOM 655 C CA . ALA A 1 85 ? -1.456 -5.778 -3.821 1.00 90.94 85 ALA A CA 1
ATOM 656 C C . ALA A 1 85 ? -0.552 -6.731 -4.605 1.00 90.94 85 ALA A C 1
ATOM 658 O O . ALA A 1 85 ? 0.531 -6.339 -5.032 1.00 90.94 85 ALA A O 1
ATOM 659 N N . TYR A 1 86 ? -1.003 -7.967 -4.783 1.00 92.25 86 TYR A N 1
ATOM 660 C CA . TYR A 1 86 ? -0.290 -9.019 -5.498 1.00 92.25 86 TYR A CA 1
ATOM 661 C C . TYR A 1 86 ? -1.097 -9.480 -6.704 1.00 92.25 86 TYR A C 1
ATOM 663 O O . TYR A 1 86 ? -2.334 -9.451 -6.671 1.00 92.25 86 TYR A O 1
ATOM 671 N N . ASP A 1 87 ? -0.384 -9.927 -7.737 1.00 91.31 87 ASP A N 1
ATOM 672 C CA . ASP A 1 87 ? -0.959 -10.398 -9.000 1.00 91.31 87 ASP A CA 1
ATOM 673 C C . ASP A 1 87 ? -1.921 -9.360 -9.595 1.00 91.31 87 ASP A C 1
ATOM 675 O O . ASP A 1 87 ? -3.084 -9.638 -9.901 1.00 91.31 87 ASP A O 1
ATOM 679 N N . VAL A 1 88 ? -1.446 -8.117 -9.687 1.00 89.44 88 VAL A N 1
ATOM 680 C CA . VAL A 1 88 ? -2.238 -6.989 -10.169 1.00 89.44 88 VAL A CA 1
ATOM 681 C C . VAL A 1 88 ? -2.270 -7.011 -11.690 1.00 89.44 88 VAL A C 1
ATOM 683 O O . VAL A 1 88 ? -1.235 -6.969 -12.348 1.00 89.44 88 VAL A O 1
ATOM 686 N N . THR A 1 89 ? -3.468 -7.039 -12.259 1.00 90.81 89 THR A N 1
ATOM 687 C CA . THR A 1 89 ? -3.708 -6.866 -13.689 1.00 90.81 89 THR A CA 1
ATOM 688 C C . THR A 1 89 ? -4.290 -5.479 -13.919 1.00 90.81 89 THR A C 1
ATOM 690 O O . THR A 1 89 ? -5.383 -5.173 -13.443 1.00 90.81 89 THR A O 1
ATOM 693 N N . ALA A 1 90 ? -3.540 -4.638 -14.623 1.00 87.50 90 ALA A N 1
ATOM 694 C CA . ALA A 1 90 ? -3.940 -3.289 -14.993 1.00 87.50 90 ALA A CA 1
ATOM 695 C C . ALA A 1 90 ? -3.234 -2.891 -16.291 1.00 87.50 90 ALA A C 1
ATOM 697 O O . ALA A 1 90 ? -2.013 -3.007 -16.404 1.00 87.50 90 ALA A O 1
ATOM 698 N N . ARG A 1 91 ? -3.971 -2.400 -17.289 1.00 86.81 91 ARG A N 1
ATOM 699 C CA . ARG A 1 91 ? -3.321 -1.875 -18.497 1.00 86.81 91 ARG A CA 1
ATOM 700 C C . ARG A 1 91 ? -2.745 -0.506 -18.180 1.00 86.81 91 ARG A C 1
ATOM 702 O O . ARG A 1 91 ? -3.428 0.334 -17.599 1.00 86.81 91 ARG A O 1
ATOM 709 N N . LEU A 1 92 ? -1.518 -0.237 -18.622 1.00 81.81 92 LEU A N 1
ATOM 710 C CA . LEU A 1 92 ? -0.896 1.066 -18.384 1.00 81.81 92 LEU A CA 1
ATOM 711 C C . LEU A 1 92 ? -1.747 2.220 -18.947 1.00 81.81 92 LEU A C 1
ATOM 713 O O . LEU A 1 92 ? -1.875 3.256 -18.303 1.00 81.81 92 LEU A O 1
ATOM 717 N N . ALA A 1 93 ? -2.377 2.026 -20.110 1.00 81.12 93 ALA A N 1
ATOM 718 C CA . ALA A 1 93 ? -3.283 3.011 -20.702 1.00 81.12 93 ALA A CA 1
ATOM 719 C C . ALA A 1 93 ? -4.474 3.338 -19.785 1.00 81.12 93 ALA A C 1
ATOM 721 O O . ALA A 1 93 ? -4.805 4.510 -19.616 1.00 81.12 93 ALA A O 1
ATOM 722 N N . ASP A 1 94 ? -5.055 2.320 -19.151 1.00 82.75 94 ASP A N 1
ATOM 723 C CA . ASP A 1 94 ? -6.199 2.452 -18.248 1.00 82.75 94 ASP A CA 1
ATOM 724 C C . ASP A 1 94 ? -5.792 3.181 -16.961 1.00 82.75 94 ASP A C 1
ATOM 726 O O . ASP A 1 94 ? -6.469 4.114 -16.532 1.00 82.75 94 ASP A O 1
ATOM 730 N N . VAL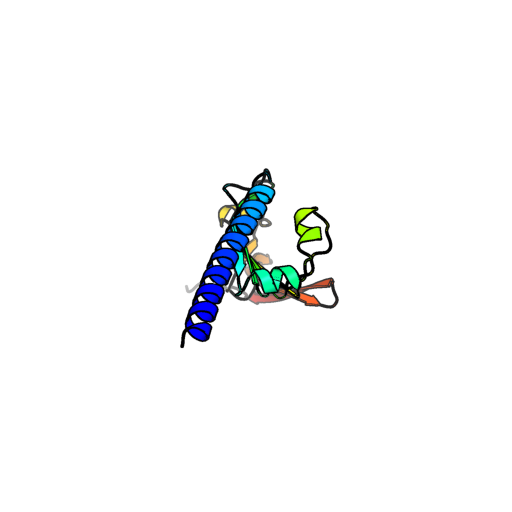 A 1 95 ? -4.624 2.845 -16.404 1.00 78.31 95 VAL A N 1
ATOM 731 C CA . VAL A 1 95 ? -4.048 3.528 -15.232 1.00 78.31 95 VAL A CA 1
ATOM 732 C C . VAL A 1 95 ? -3.772 5.007 -15.528 1.00 78.31 95 VAL A C 1
ATOM 734 O O . VAL A 1 95 ? -4.069 5.876 -14.708 1.00 78.31 95 VAL A O 1
ATOM 737 N N . LEU A 1 96 ? -3.235 5.321 -16.710 1.00 78.19 96 LEU A N 1
ATOM 738 C CA . LEU A 1 96 ? -2.947 6.701 -17.114 1.00 78.19 96 LEU A CA 1
ATOM 739 C C . LEU A 1 96 ? -4.226 7.519 -17.347 1.00 78.19 96 LEU A C 1
ATOM 741 O O . LEU A 1 96 ? -4.268 8.696 -16.970 1.00 78.19 96 LEU A O 1
ATOM 745 N N . GLN A 1 97 ? -5.254 6.887 -17.922 1.00 79.44 97 GLN A N 1
ATOM 746 C CA . GLN A 1 97 ? -6.568 7.472 -18.219 1.00 79.44 97 GLN A CA 1
ATOM 747 C C . GLN A 1 97 ? -7.549 7.436 -17.037 1.00 79.44 97 GLN A C 1
ATOM 749 O O . GLN A 1 97 ? -8.676 7.903 -17.176 1.00 79.44 97 GLN A O 1
ATOM 754 N N . ASN A 1 98 ? -7.130 6.928 -15.873 1.00 69.25 98 ASN A N 1
ATOM 755 C CA . ASN A 1 98 ? -7.957 6.822 -14.668 1.00 69.25 98 ASN A CA 1
ATOM 756 C C . ASN A 1 98 ? -9.215 5.947 -14.853 1.00 69.25 98 ASN A C 1
ATOM 758 O O . ASN A 1 98 ? -10.282 6.240 -14.313 1.00 69.25 98 ASN A O 1
ATOM 762 N N . GLN A 1 99 ? -9.082 4.877 -15.634 1.00 73.94 99 GLN A N 1
ATOM 763 C CA . GLN A 1 99 ? -10.108 3.854 -15.814 1.00 73.94 99 GLN A CA 1
ATOM 764 C C . GLN A 1 99 ? -10.085 2.856 -14.645 1.00 73.94 99 GLN A C 1
ATOM 766 O O . GLN A 1 99 ? -9.065 2.672 -13.978 1.00 73.94 99 GLN A O 1
ATOM 771 N N . THR A 1 100 ? -11.221 2.210 -14.381 1.00 64.12 100 THR A N 1
ATOM 772 C CA . THR A 1 100 ? -11.454 1.418 -13.159 1.00 64.12 100 THR A CA 1
ATOM 773 C C . THR A 1 100 ? -11.228 -0.091 -13.299 1.00 64.12 100 THR A C 1
ATOM 775 O O . THR A 1 100 ? -11.446 -0.814 -12.328 1.00 64.12 100 THR A O 1
ATOM 778 N N . ASP A 1 101 ? -10.768 -0.591 -14.451 1.00 75.62 101 ASP A N 1
ATOM 779 C CA . ASP A 1 101 ? -10.476 -2.024 -14.634 1.00 75.62 101 ASP A CA 1
ATOM 780 C C . ASP A 1 101 ? -9.085 -2.384 -14.083 1.00 75.62 101 ASP A C 1
ATOM 782 O O . ASP A 1 101 ? -8.112 -2.578 -14.811 1.00 75.62 101 ASP A O 1
ATOM 786 N N . ILE A 1 102 ? -8.984 -2.406 -12.753 1.00 80.56 102 ILE A N 1
ATOM 787 C CA . ILE A 1 102 ? -7.799 -2.856 -12.019 1.00 80.56 102 ILE A CA 1
ATOM 788 C C . ILE A 1 102 ? -8.214 -4.042 -11.159 1.00 80.56 102 ILE A C 1
ATOM 790 O O . ILE A 1 102 ? -9.078 -3.923 -10.289 1.00 80.56 102 ILE A O 1
ATOM 794 N N . GLN A 1 103 ? -7.575 -5.188 -11.378 1.00 87.00 103 GLN A N 1
ATOM 795 C CA . GLN A 1 103 ? -7.867 -6.419 -10.649 1.00 87.00 103 GLN A CA 1
ATOM 796 C C . GLN A 1 103 ? -6.630 -6.863 -9.881 1.00 87.00 103 GLN A C 1
ATOM 798 O O . GLN A 1 103 ? -5.542 -6.911 -10.442 1.00 87.00 103 GLN A O 1
ATOM 803 N N . ALA A 1 104 ? -6.784 -7.197 -8.603 1.00 87.25 104 ALA A N 1
ATOM 804 C CA . ALA A 1 104 ? -5.709 -7.739 -7.778 1.00 87.25 104 ALA A CA 1
ATOM 805 C C . ALA A 1 104 ? -6.111 -9.122 -7.269 1.00 87.25 104 ALA A C 1
ATOM 807 O O . ALA A 1 104 ? -7.211 -9.286 -6.738 1.00 87.25 104 ALA A O 1
ATOM 808 N N . GLY A 1 105 ? -5.219 -10.105 -7.400 1.00 85.75 105 GLY A N 1
ATOM 809 C CA . GLY A 1 105 ? -5.458 -11.451 -6.876 1.00 85.75 105 GLY A CA 1
ATOM 810 C C . GLY A 1 105 ? -5.478 -11.485 -5.347 1.00 85.75 105 GLY A C 1
ATOM 811 O O . GLY A 1 105 ? -6.270 -12.206 -4.739 1.00 85.75 105 GLY A O 1
ATOM 812 N N . ARG A 1 106 ? -4.630 -10.673 -4.703 1.00 85.94 106 ARG A N 1
ATOM 813 C CA . ARG A 1 106 ? -4.572 -10.549 -3.242 1.00 85.94 106 ARG A CA 1
ATOM 814 C C . ARG A 1 106 ? -4.258 -9.120 -2.834 1.00 85.94 106 ARG A C 1
ATOM 816 O O . ARG A 1 106 ? -3.400 -8.480 -3.429 1.00 85.94 106 ARG A O 1
ATOM 823 N N . VAL A 1 107 ? -4.890 -8.653 -1.762 1.00 85.69 107 VAL A N 1
ATOM 824 C CA . VAL A 1 107 ? -4.596 -7.352 -1.153 1.00 85.69 107 VAL A CA 1
ATOM 825 C C . VAL A 1 107 ? -4.363 -7.538 0.342 1.00 85.69 107 VAL A C 1
ATOM 827 O O . VAL A 1 107 ? -5.155 -8.180 1.027 1.00 85.69 107 VAL A O 1
ATOM 830 N N . SER A 1 108 ? -3.266 -6.979 0.842 1.00 86.88 108 SER A N 1
ATOM 831 C CA . SER A 1 108 ? -2.936 -6.898 2.263 1.00 86.88 108 SER A CA 1
ATOM 832 C C . SER A 1 108 ? -2.876 -5.434 2.671 1.00 86.88 108 SER A C 1
ATOM 834 O O . SER A 1 108 ? -2.213 -4.637 2.011 1.00 86.88 108 SER A O 1
ATOM 836 N N . ILE A 1 109 ? -3.564 -5.071 3.752 1.00 83.00 109 ILE A N 1
ATOM 837 C CA . ILE A 1 109 ? -3.568 -3.714 4.303 1.00 83.00 109 ILE A CA 1
ATOM 838 C C . ILE A 1 109 ? -3.241 -3.814 5.787 1.00 83.00 109 ILE A C 1
ATOM 840 O O . ILE A 1 109 ? -3.750 -4.674 6.502 1.00 83.00 109 ILE A O 1
ATOM 844 N N . THR A 1 110 ? -2.378 -2.930 6.263 1.00 85.38 110 THR A N 1
ATOM 845 C CA . THR A 1 110 ? -1.982 -2.836 7.664 1.00 85.38 110 THR A CA 1
ATOM 846 C C . THR A 1 110 ? -2.021 -1.378 8.090 1.00 85.38 110 THR A C 1
ATOM 848 O O . THR A 1 110 ? -1.553 -0.495 7.377 1.00 85.38 110 THR A O 1
ATOM 851 N N . GLY A 1 111 ? -2.572 -1.120 9.270 1.00 85.88 111 GLY A N 1
ATOM 852 C CA . GLY A 1 111 ? -2.615 0.205 9.873 1.00 85.88 111 GLY A CA 1
ATOM 853 C C . GLY A 1 111 ? -2.654 0.096 11.391 1.00 85.88 111 GLY A C 1
ATOM 854 O O . GLY A 1 111 ? -3.045 -0.929 11.947 1.00 85.88 111 GLY A O 1
ATOM 855 N N . THR A 1 112 ? -2.217 1.146 12.074 1.00 85.06 112 THR A N 1
ATOM 856 C CA . THR A 1 112 ? -2.176 1.213 13.535 1.00 85.06 112 THR A CA 1
ATOM 857 C C . THR A 1 112 ? -3.164 2.254 14.035 1.00 85.06 112 THR A C 1
ATOM 859 O O . THR A 1 112 ? -3.021 3.444 13.760 1.00 85.06 112 THR A O 1
ATOM 862 N N . LEU A 1 113 ? -4.136 1.818 14.827 1.00 83.00 113 LEU A N 1
ATOM 863 C CA . LEU A 1 113 ? -5.073 2.700 15.517 1.00 83.00 113 LEU A CA 1
ATOM 864 C C . LEU A 1 113 ? -4.528 3.094 16.893 1.00 83.00 113 LEU A C 1
ATOM 866 O O . LEU A 1 113 ? -3.859 2.306 17.564 1.00 83.00 113 LEU A O 1
ATOM 870 N N . ALA A 1 114 ? -4.802 4.325 17.321 1.00 82.25 114 ALA A N 1
ATOM 871 C CA . ALA A 1 114 ? -4.517 4.733 18.691 1.00 82.25 114 ALA A CA 1
ATOM 872 C C . ALA A 1 114 ? -5.506 4.064 19.656 1.00 82.25 114 ALA A C 1
ATOM 874 O O . ALA A 1 114 ? -6.695 3.966 19.362 1.00 82.25 114 ALA A O 1
ATOM 875 N N . ARG A 1 115 ? -5.021 3.646 20.832 1.00 76.12 115 ARG A N 1
ATOM 876 C CA . ARG A 1 115 ? -5.861 3.006 21.853 1.00 76.12 115 ARG A CA 1
ATOM 877 C C . ARG A 1 115 ? -7.026 3.897 22.285 1.00 76.12 115 ARG A C 1
ATOM 879 O O . ARG A 1 115 ? -8.148 3.419 22.336 1.00 76.12 115 ARG A O 1
ATOM 886 N N . ALA A 1 116 ? -6.758 5.189 22.475 1.00 75.62 116 ALA A N 1
ATOM 887 C CA . ALA A 1 116 ? -7.773 6.183 22.815 1.00 75.62 116 ALA A CA 1
ATOM 888 C C . ALA A 1 116 ? -8.934 6.211 21.806 1.00 75.62 116 ALA A C 1
ATOM 890 O O . ALA A 1 116 ? -10.084 6.269 22.208 1.00 75.62 116 ALA A O 1
ATOM 891 N N . THR A 1 117 ? -8.644 6.079 20.507 1.00 75.75 117 THR A N 1
ATOM 892 C CA . THR A 1 117 ? -9.672 6.024 19.458 1.00 75.75 117 THR A CA 1
ATOM 893 C C . THR A 1 117 ? -10.465 4.718 19.493 1.00 75.75 117 THR A C 1
ATOM 895 O O . THR A 1 117 ? -11.641 4.706 19.168 1.00 75.75 117 THR A O 1
ATOM 898 N N . ILE A 1 118 ? -9.856 3.601 19.894 1.00 76.69 118 ILE A N 1
ATOM 899 C CA . ILE A 1 118 ? -10.605 2.351 20.084 1.00 76.69 118 ILE A CA 1
ATOM 900 C C . ILE A 1 118 ? -11.562 2.500 21.265 1.00 76.69 118 ILE A C 1
ATOM 902 O O . ILE A 1 118 ? -12.711 2.107 21.148 1.00 76.69 118 ILE A O 1
ATOM 906 N N . ASP A 1 119 ? -11.100 3.078 22.373 1.00 75.81 119 ASP A N 1
ATOM 907 C CA . ASP A 1 119 ? -11.898 3.222 23.592 1.00 75.81 119 ASP A CA 1
ATOM 908 C C . ASP A 1 119 ? -13.024 4.266 23.431 1.00 75.81 119 ASP A C 1
ATOM 910 O O . ASP A 1 119 ? -14.102 4.085 23.985 1.00 75.81 119 ASP A O 1
ATOM 914 N N . GLU A 1 120 ? -12.807 5.318 22.635 1.00 76.06 120 GLU A N 1
ATOM 915 C CA . GLU A 1 120 ? -13.811 6.348 22.317 1.00 76.06 120 GLU A CA 1
ATOM 916 C C . GLU A 1 120 ? -14.976 5.807 21.476 1.00 76.06 120 GLU A C 1
ATOM 918 O O . GLU A 1 120 ? -16.125 6.186 21.688 1.00 76.06 120 GLU A O 1
ATOM 923 N N . TYR A 1 121 ? -14.686 4.900 20.539 1.00 74.19 121 TYR A N 1
ATOM 924 C CA . TYR A 1 121 ? -15.693 4.288 19.667 1.00 74.19 121 TYR A CA 1
ATOM 925 C C . TYR A 1 121 ? -16.152 2.904 20.158 1.00 74.19 121 TYR A C 1
ATOM 927 O O . TYR A 1 121 ? -17.055 2.307 19.567 1.00 74.19 121 TYR A O 1
ATOM 935 N N . ALA A 1 122 ? -15.549 2.370 21.225 1.00 73.88 122 ALA A N 1
ATOM 936 C CA . ALA A 1 122 ? -15.987 1.125 21.837 1.00 73.88 122 ALA A CA 1
ATOM 937 C C . ALA A 1 122 ? -17.293 1.351 22.618 1.00 73.88 122 ALA A C 1
ATOM 939 O O . ALA A 1 122 ? -17.411 2.329 23.359 1.00 73.88 122 ALA A O 1
ATOM 940 N N . PRO A 1 123 ? -18.271 0.430 22.520 1.00 71.19 123 PRO A N 1
ATOM 941 C CA . PRO A 1 123 ? -19.440 0.457 23.389 1.00 71.19 123 PRO A CA 1
ATOM 942 C C . PRO A 1 123 ? -19.019 0.450 24.863 1.00 71.19 123 PRO A C 1
ATOM 944 O O . PRO A 1 123 ? -18.058 -0.229 25.243 1.00 71.19 123 PRO A O 1
ATOM 947 N N . SER A 1 124 ? -19.753 1.177 25.706 1.00 73.06 124 SER A N 1
ATOM 948 C CA . SER A 1 124 ? -19.469 1.260 27.139 1.00 73.06 124 SER A CA 1
ATOM 949 C C . SER A 1 124 ? -19.350 -0.137 27.768 1.00 73.06 124 SER A C 1
ATOM 951 O O . SER A 1 124 ? -20.216 -0.996 27.619 1.00 73.06 124 SER A O 1
ATOM 953 N N . GLY A 1 125 ? -18.230 -0.380 28.458 1.00 70.19 125 GLY A N 1
ATOM 954 C CA . GLY A 1 125 ? -17.928 -1.662 29.106 1.00 70.19 125 GLY A CA 1
ATOM 955 C C . GLY A 1 125 ? -17.197 -2.694 28.236 1.00 70.19 125 GLY A C 1
ATOM 956 O O . GLY A 1 125 ? -16.794 -3.730 28.767 1.00 70.19 125 GLY A O 1
ATOM 957 N N . VAL A 1 126 ? -16.966 -2.426 26.943 1.00 74.62 126 VAL A N 1
ATOM 958 C CA . VAL A 1 126 ? -16.266 -3.341 26.027 1.00 74.62 126 VAL A CA 1
ATOM 959 C C . VAL A 1 126 ? -14.806 -2.921 25.841 1.00 74.62 126 VAL A C 1
ATOM 961 O O . VAL A 1 126 ? -14.505 -1.838 25.354 1.00 74.62 126 VAL A O 1
ATOM 964 N N . LYS A 1 127 ? -13.868 -3.811 26.173 1.00 80.31 127 LYS A N 1
ATOM 965 C CA . LYS A 1 127 ? -12.440 -3.671 25.863 1.00 80.31 127 LYS A CA 1
ATOM 966 C C . LYS A 1 127 ? -12.115 -4.451 24.597 1.00 80.31 127 LYS A C 1
ATOM 968 O O . LYS A 1 127 ? -12.171 -5.676 24.605 1.00 80.31 127 LYS A O 1
ATOM 973 N N . ILE A 1 128 ? -11.719 -3.760 23.534 1.00 75.94 128 ILE A N 1
ATOM 974 C CA . ILE A 1 128 ? -11.285 -4.394 22.282 1.00 75.94 128 ILE A CA 1
ATOM 975 C C . ILE A 1 128 ? -9.756 -4.534 22.286 1.00 75.94 128 ILE A C 1
ATOM 977 O O . ILE A 1 128 ? -9.038 -3.660 22.771 1.00 75.94 128 ILE A O 1
ATOM 981 N N . GLY A 1 129 ? -9.231 -5.644 21.789 1.00 75.12 129 GLY A N 1
ATOM 982 C CA . GLY A 1 129 ? -7.813 -5.968 21.688 1.00 75.12 129 GLY A CA 1
ATOM 983 C C . GLY A 1 129 ? -7.528 -6.843 20.469 1.00 75.12 129 GLY A C 1
ATOM 984 O O . GLY A 1 129 ? -8.402 -7.094 19.643 1.00 75.12 129 GLY A O 1
ATOM 985 N N . GLY A 1 130 ? -6.285 -7.297 20.345 1.00 69.81 130 GLY A N 1
ATOM 986 C CA . GLY A 1 130 ? -5.880 -8.236 19.305 1.00 69.81 130 GLY A CA 1
ATOM 987 C C . GLY A 1 130 ? -4.760 -9.134 19.807 1.00 69.81 130 GLY A C 1
ATOM 988 O O . GLY A 1 130 ? -3.888 -8.686 20.549 1.00 69.81 130 GLY A O 1
ATOM 989 N N . ASN A 1 131 ? -4.793 -10.405 19.416 1.00 66.19 131 ASN A N 1
ATOM 990 C CA . ASN A 1 131 ? -3.784 -11.412 19.775 1.00 66.19 131 ASN A CA 1
ATOM 991 C C . ASN A 1 131 ? -2.797 -11.697 18.621 1.00 66.19 131 ASN A C 1
ATOM 993 O O . ASN A 1 131 ? -2.070 -12.687 18.652 1.00 66.19 131 ASN A O 1
ATOM 997 N N . GLY A 1 132 ? -2.812 -10.861 17.576 1.00 63.91 132 GLY A N 1
ATOM 998 C CA . GLY A 1 132 ? -2.015 -11.025 16.357 1.00 63.91 132 GLY A CA 1
ATOM 999 C C . GLY A 1 132 ? -2.639 -11.935 15.289 1.00 63.91 132 GLY A C 1
ATOM 1000 O O . GLY A 1 132 ? -2.160 -11.921 14.161 1.00 63.91 132 GLY A O 1
ATOM 1001 N N . ARG A 1 133 ? -3.705 -12.690 15.601 1.00 64.81 133 ARG A N 1
ATOM 1002 C CA . ARG A 1 133 ? -4.438 -13.544 14.638 1.00 64.81 133 ARG A CA 1
ATOM 1003 C C . ARG A 1 133 ? -5.878 -13.094 14.402 1.00 64.81 133 ARG A C 1
ATOM 1005 O O . ARG A 1 133 ? -6.419 -13.334 13.330 1.00 64.81 133 ARG A O 1
ATOM 1012 N N . GLY A 1 134 ? -6.486 -12.442 15.387 1.00 66.75 134 GLY A N 1
ATOM 1013 C CA . GLY A 1 134 ? -7.854 -11.943 15.322 1.00 66.75 134 GLY A CA 1
ATOM 1014 C C . GLY A 1 134 ? -8.097 -10.804 16.305 1.00 66.75 134 GLY A C 1
ATOM 1015 O O . GLY A 1 134 ? -7.218 -10.432 17.095 1.00 66.75 134 GLY A O 1
ATOM 1016 N N . LEU A 1 135 ? -9.300 -10.238 16.237 1.00 72.81 135 LEU A N 1
ATOM 1017 C CA . LEU A 1 135 ? -9.765 -9.223 17.178 1.00 72.81 135 LEU A CA 1
ATOM 1018 C C . LEU A 1 135 ? -10.371 -9.921 18.394 1.00 72.81 135 LEU A C 1
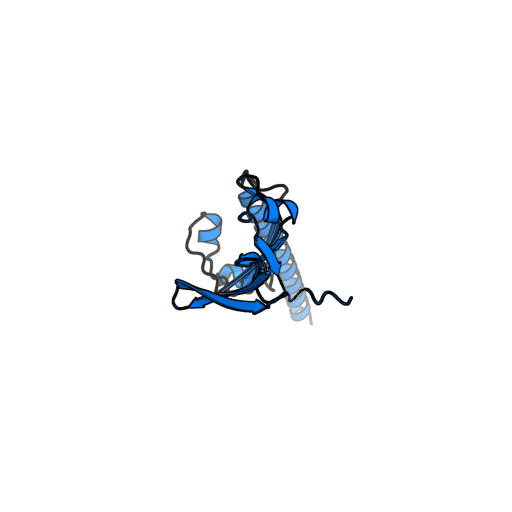ATOM 1020 O O . LEU A 1 135 ? -11.155 -10.856 18.253 1.00 72.81 135 LEU A O 1
ATOM 1024 N N . THR A 1 136 ? -10.032 -9.456 19.590 1.00 76.06 136 THR A N 1
ATOM 1025 C CA . THR A 1 136 ? -10.634 -9.930 20.838 1.00 76.06 136 THR A CA 1
ATOM 1026 C C . THR A 1 136 ? -11.465 -8.819 21.462 1.00 76.06 136 THR A C 1
ATOM 1028 O O . THR A 1 136 ? -11.036 -7.673 21.523 1.00 76.06 136 THR A O 1
ATOM 1031 N N . ALA A 1 137 ? -12.667 -9.136 21.925 1.00 77.25 137 ALA A N 1
ATOM 1032 C CA . ALA A 1 137 ? -13.532 -8.223 22.658 1.00 77.25 137 ALA A CA 1
ATOM 1033 C C . ALA A 1 137 ? -13.814 -8.810 24.042 1.00 77.25 137 ALA A C 1
ATOM 1035 O O . ALA A 1 137 ? -14.261 -9.947 24.160 1.00 77.25 137 ALA A O 1
ATOM 1036 N N . SER A 1 138 ? -13.551 -8.049 25.097 1.00 77.56 138 SER A N 1
ATOM 1037 C CA . SER A 1 138 ? -13.834 -8.435 26.477 1.00 77.56 138 SER A CA 1
ATOM 1038 C C . SER A 1 138 ? -14.888 -7.504 27.057 1.00 77.56 138 SER A C 1
ATOM 1040 O O . SER A 1 138 ? -14.671 -6.297 27.076 1.00 77.56 138 SER A O 1
ATOM 1042 N N . VAL A 1 139 ? -15.988 -8.041 27.576 1.00 80.62 139 VAL A N 1
ATOM 1043 C CA . VAL A 1 139 ? -16.995 -7.264 28.310 1.00 80.62 139 VAL A CA 1
ATOM 1044 C C . VAL A 1 139 ? -17.129 -7.816 29.727 1.00 80.62 139 VAL A C 1
ATOM 1046 O O . VAL A 1 139 ? -17.096 -9.030 29.943 1.00 80.62 139 VAL A O 1
ATOM 1049 N N . GLU A 1 140 ? -17.229 -6.928 30.710 1.00 78.69 140 GLU A N 1
ATOM 1050 C CA . GLU A 1 140 ? -17.501 -7.292 32.103 1.00 78.69 140 GLU A CA 1
ATOM 1051 C C . GLU A 1 140 ? -18.948 -6.918 32.421 1.00 78.69 140 GLU A C 1
ATOM 1053 O O . GLU A 1 140 ? -19.316 -5.747 32.359 1.00 78.69 140 GLU A O 1
ATOM 1058 N N . VAL A 1 141 ? -19.774 -7.919 32.730 1.00 77.94 141 VAL A N 1
ATOM 1059 C CA . VAL A 1 141 ? -21.203 -7.736 33.013 1.00 77.94 141 VAL A CA 1
ATOM 1060 C C . VAL A 1 141 ? -21.501 -8.240 34.421 1.00 77.94 141 VAL A C 1
ATOM 1062 O O . VAL A 1 141 ? -21.032 -9.302 34.836 1.00 77.94 141 VAL A O 1
ATOM 1065 N N . MET A 1 142 ? -22.286 -7.467 35.168 1.00 72.94 142 MET A N 1
ATOM 1066 C CA . MET A 1 142 ? -22.834 -7.891 36.455 1.00 72.94 142 MET A CA 1
ATOM 1067 C C . MET A 1 142 ? -24.026 -8.817 36.208 1.00 72.94 142 MET A C 1
ATOM 1069 O O . MET A 1 142 ? -25.001 -8.411 35.579 1.00 72.94 142 MET A O 1
ATOM 1073 N N . VAL A 1 143 ? -23.965 -10.048 36.715 1.00 73.88 143 VAL A N 1
ATOM 1074 C CA . VAL A 1 143 ? -25.089 -10.994 36.697 1.00 73.88 143 VAL A CA 1
ATOM 1075 C C . VAL A 1 143 ? -25.459 -11.288 38.149 1.00 73.88 143 VAL A C 1
ATOM 1077 O O . VAL A 1 143 ? -24.783 -12.053 38.841 1.00 73.88 143 VAL A O 1
ATOM 1080 N N . GLY A 1 144 ? -26.497 -10.611 38.647 1.00 80.69 144 GLY A N 1
ATOM 1081 C CA . GLY A 1 144 ? -26.821 -10.600 40.076 1.00 80.69 144 GLY A CA 1
ATOM 1082 C C . GLY A 1 144 ? -25.713 -9.929 40.899 1.00 80.69 144 GLY A C 1
ATOM 1083 O O . GLY A 1 144 ? -25.312 -8.808 40.601 1.00 80.69 144 GLY A O 1
ATOM 1084 N N . ALA A 1 145 ? -25.197 -10.623 41.919 1.00 79.75 145 ALA A N 1
ATOM 1085 C CA . ALA A 1 145 ? -24.104 -10.135 42.772 1.00 79.75 145 ALA A CA 1
ATOM 1086 C C . ALA A 1 145 ? -22.691 -10.429 42.220 1.00 79.75 145 ALA A C 1
ATOM 1088 O O . ALA A 1 145 ? -21.700 -10.000 42.809 1.00 79.75 145 ALA A O 1
ATOM 1089 N N . ASN A 1 146 ? -22.577 -11.159 41.105 1.00 74.44 146 ASN A N 1
ATOM 1090 C CA . ASN A 1 146 ? -21.297 -11.659 40.600 1.00 74.44 146 ASN A CA 1
ATOM 1091 C C . ASN A 1 146 ? -20.851 -10.929 39.327 1.00 74.44 146 ASN A C 1
ATOM 1093 O O . ASN A 1 146 ? -21.645 -10.687 38.416 1.00 74.44 146 ASN A O 1
ATOM 1097 N N . LYS A 1 147 ? -19.547 -10.633 39.241 1.00 76.75 147 LYS A N 1
ATOM 1098 C CA . LYS A 1 147 ? -18.905 -10.108 38.028 1.00 76.75 147 LYS A CA 1
ATOM 1099 C C . LYS A 1 147 ? -18.562 -11.259 37.084 1.00 76.75 147 LYS A C 1
ATOM 1101 O O . LYS A 1 147 ? -17.760 -12.127 37.432 1.00 76.75 147 LYS A O 1
ATOM 1106 N N . VAL A 1 148 ? -19.130 -11.250 35.881 1.00 77.38 148 VAL A N 1
ATOM 1107 C CA . VAL A 1 148 ? -18.847 -12.242 34.835 1.00 77.38 148 VAL A CA 1
ATOM 1108 C C . VAL A 1 148 ? -18.098 -11.567 33.695 1.00 77.38 148 VAL A C 1
ATOM 1110 O O . VAL A 1 148 ? -18.550 -10.559 33.149 1.00 77.38 148 VAL A O 1
ATOM 1113 N N . LYS A 1 149 ? -16.940 -12.124 33.328 1.00 77.88 149 LYS A N 1
ATOM 1114 C CA . LYS A 1 149 ? -16.142 -11.633 32.205 1.00 77.88 149 LYS A CA 1
ATOM 1115 C C . LYS A 1 149 ? -16.406 -12.493 30.976 1.00 77.88 149 LYS A C 1
ATOM 1117 O O . LYS A 1 149 ? -16.124 -13.693 30.970 1.00 77.88 149 LYS A O 1
ATOM 1122 N N . PHE A 1 150 ? -16.913 -11.864 29.927 1.00 76.06 150 PHE A N 1
ATOM 1123 C CA . PHE A 1 150 ? -17.120 -12.480 28.625 1.00 76.06 150 PHE A CA 1
ATOM 1124 C C . PHE A 1 150 ? -15.984 -12.063 27.704 1.00 76.06 150 PHE A C 1
ATOM 1126 O O . PHE A 1 150 ? -15.738 -10.875 27.523 1.00 76.06 150 PHE A O 1
ATOM 1133 N N . ASN A 1 151 ? -15.288 -13.036 27.124 1.00 77.44 151 ASN A N 1
ATOM 1134 C CA . ASN A 1 151 ? -14.305 -12.785 26.078 1.00 77.44 151 ASN A CA 1
ATOM 1135 C C . ASN A 1 151 ? -14.835 -13.382 24.777 1.00 77.44 151 ASN A C 1
ATOM 1137 O O . ASN A 1 151 ? -15.218 -14.549 24.756 1.00 77.44 151 ASN A O 1
ATOM 1141 N N . ALA A 1 152 ? -14.849 -12.600 23.708 1.00 73.31 152 ALA A N 1
ATOM 1142 C CA . ALA A 1 152 ? -15.176 -13.035 22.363 1.00 73.31 152 ALA A CA 1
ATOM 1143 C C . ALA A 1 152 ? -13.956 -12.851 21.456 1.00 73.31 152 ALA A C 1
ATOM 1145 O O . ALA A 1 152 ? -13.298 -11.813 21.503 1.00 73.31 152 ALA A O 1
ATOM 1146 N N . GLU A 1 153 ? -13.647 -13.849 20.637 1.00 72.50 153 GLU A N 1
ATOM 1147 C CA . GLU A 1 153 ? -12.700 -13.724 19.531 1.00 72.50 153 GLU A CA 1
ATOM 1148 C C . GLU A 1 153 ? -13.505 -13.625 18.233 1.00 72.50 153 GLU A C 1
ATOM 1150 O O . GLU A 1 153 ? -14.351 -14.473 17.946 1.00 72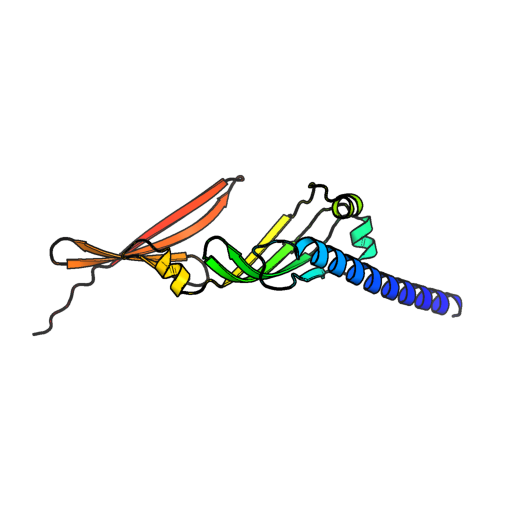.50 153 GLU A O 1
ATOM 1155 N N . ILE A 1 154 ? -13.274 -12.557 17.473 1.00 66.38 154 ILE A N 1
ATOM 1156 C CA . ILE A 1 154 ? -13.904 -12.328 16.177 1.00 66.38 154 ILE A CA 1
ATOM 1157 C C . ILE A 1 154 ? -12.912 -12.768 15.107 1.00 66.38 154 ILE A C 1
ATOM 1159 O O . ILE A 1 154 ? -11.821 -12.200 14.981 1.00 66.38 154 ILE A O 1
ATOM 1163 N N . ARG A 1 155 ? -13.315 -13.759 14.310 1.00 66.50 155 ARG A N 1
ATOM 1164 C CA . ARG A 1 155 ? -12.647 -14.123 13.061 1.00 66.50 155 ARG A CA 1
ATOM 1165 C C . ARG A 1 155 ? -13.459 -13.587 11.893 1.00 66.50 155 ARG A C 1
ATOM 1167 O O . ARG A 1 155 ? -14.680 -13.738 11.835 1.00 66.50 155 ARG A O 1
ATOM 1174 N N . VAL A 1 156 ? -12.758 -12.938 10.973 1.00 61.91 156 VAL A N 1
ATOM 1175 C CA . VAL A 1 156 ? -13.331 -12.445 9.724 1.00 61.91 156 VAL A CA 1
ATOM 1176 C C . VAL A 1 156 ? -12.846 -13.371 8.623 1.00 61.91 156 VAL A C 1
ATOM 1178 O O . VAL A 1 156 ? -11.650 -13.424 8.347 1.00 61.91 156 VAL A O 1
ATOM 1181 N N . GLU A 1 157 ? -13.767 -14.106 8.014 1.00 54.47 157 GLU A N 1
ATOM 1182 C CA . GLU A 1 157 ? -13.491 -14.946 6.852 1.00 54.47 157 GLU A CA 1
ATOM 1183 C C . GLU A 1 157 ? -14.214 -14.365 5.640 1.00 54.47 157 GLU A C 1
ATOM 1185 O O . GLU A 1 157 ? -15.383 -13.985 5.709 1.00 54.47 157 GLU A O 1
ATOM 1190 N N . VAL A 1 158 ? -13.520 -14.278 4.509 1.00 52.72 158 VAL A N 1
ATOM 1191 C CA . VAL A 1 158 ? -14.141 -13.892 3.240 1.00 52.72 158 VAL A CA 1
ATOM 1192 C C . VAL A 1 158 ? -14.445 -15.176 2.480 1.00 52.72 158 VAL A C 1
ATOM 1194 O O . VAL A 1 158 ? -13.524 -15.878 2.073 1.00 52.72 158 VAL A O 1
ATOM 1197 N N . ALA A 1 159 ? -15.729 -15.484 2.301 1.00 47.62 159 ALA A N 1
ATOM 1198 C CA . ALA A 1 159 ? -16.201 -16.651 1.558 1.00 47.62 159 ALA A CA 1
ATOM 1199 C C . ALA A 1 159 ? -17.225 -16.199 0.508 1.00 47.62 159 ALA A C 1
ATOM 1201 O O . ALA A 1 159 ? -18.135 -15.431 0.816 1.00 47.62 159 ALA A O 1
ATOM 1202 N N . ASP A 1 160 ? -17.064 -16.641 -0.741 1.00 51.31 160 ASP A N 1
ATOM 1203 C CA . ASP A 1 160 ? -18.027 -16.420 -1.833 1.00 51.31 160 ASP A CA 1
ATOM 1204 C C . ASP A 1 160 ? -18.446 -14.951 -2.049 1.00 51.31 160 ASP A C 1
ATOM 1206 O O . ASP A 1 160 ? -19.631 -14.629 -2.153 1.00 51.31 160 ASP A O 1
ATOM 1210 N N . ARG A 1 161 ? -17.469 -14.029 -2.098 1.00 57.84 161 ARG A N 1
ATOM 1211 C CA . ARG A 1 161 ? -17.684 -12.564 -2.205 1.00 57.84 161 ARG A CA 1
ATOM 1212 C C . ARG A 1 161 ? -18.531 -11.961 -1.070 1.00 57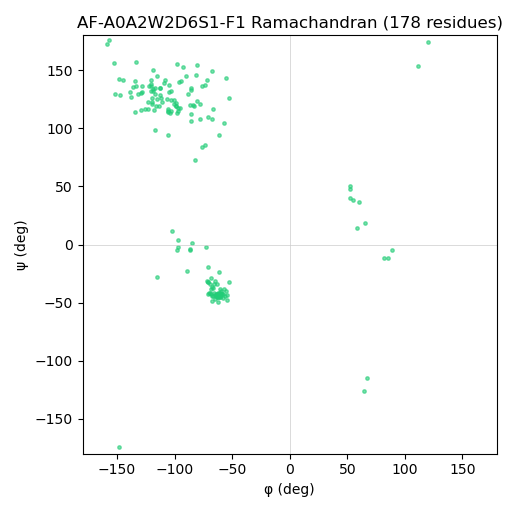.84 161 ARG A C 1
ATOM 1214 O O . ARG A 1 161 ? -18.976 -10.820 -1.181 1.00 57.84 161 ARG A O 1
ATOM 1221 N N . LYS A 1 162 ? -18.740 -12.690 0.029 1.00 45.28 162 LYS A N 1
ATOM 1222 C CA . LYS A 1 162 ? -19.424 -12.225 1.239 1.00 45.28 162 LYS A CA 1
ATOM 1223 C C . LYS A 1 162 ? -18.441 -12.203 2.407 1.00 45.28 162 LYS A C 1
ATOM 1225 O O . LYS A 1 162 ? -1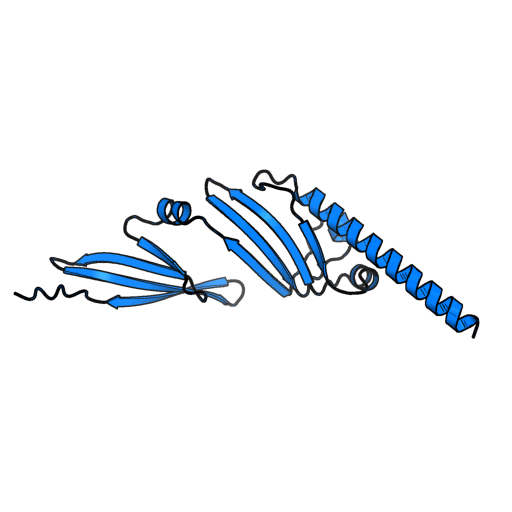7.545 -13.040 2.514 1.00 45.28 162 LYS A O 1
ATOM 1230 N N . ILE A 1 163 ? -18.609 -11.225 3.292 1.00 59.31 163 ILE A N 1
ATOM 1231 C CA . ILE A 1 163 ? -17.858 -11.157 4.547 1.00 59.31 163 ILE A CA 1
ATOM 1232 C C . ILE A 1 163 ? -18.622 -12.000 5.567 1.00 59.31 163 ILE A C 1
ATOM 1234 O O . ILE A 1 163 ? -19.737 -11.646 5.952 1.00 59.31 163 ILE A O 1
ATOM 1238 N N . LYS A 1 164 ? -18.042 -13.128 5.984 1.00 50.09 164 LYS A N 1
ATOM 1239 C CA . LYS A 1 164 ? -18.578 -13.983 7.042 1.00 50.09 164 LYS A CA 1
ATOM 1240 C C . LYS A 1 164 ? -17.904 -13.602 8.358 1.00 50.09 164 LYS A C 1
ATOM 1242 O O . LYS A 1 164 ? -16.690 -13.709 8.515 1.00 50.09 164 LYS A O 1
ATOM 1247 N N . LEU A 1 165 ? -18.708 -13.129 9.305 1.00 50.72 165 LEU A N 1
ATOM 1248 C CA . LEU A 1 165 ? -18.263 -12.812 10.657 1.00 50.72 165 LEU A CA 1
ATOM 1249 C C . LEU A 1 165 ? -18.591 -14.000 11.557 1.00 50.72 165 LEU A C 1
ATOM 1251 O O . LEU A 1 165 ? -19.761 -14.346 11.717 1.00 50.72 165 LEU A O 1
ATOM 1255 N N . GLN A 1 166 ? -17.567 -14.623 12.133 1.00 58.31 166 GLN A N 1
ATOM 1256 C CA . GLN A 1 166 ? -17.736 -15.684 13.117 1.00 58.31 166 GLN A CA 1
ATOM 1257 C C . GLN A 1 166 ? -17.164 -15.205 14.449 1.00 58.31 166 GLN A C 1
ATOM 1259 O O . GLN A 1 166 ? -15.986 -14.862 14.549 1.00 58.31 166 GLN A O 1
ATOM 1264 N N . ALA A 1 167 ? -18.019 -15.147 15.467 1.00 51.41 167 ALA A N 1
ATOM 1265 C CA . ALA A 1 167 ? -17.636 -14.779 16.821 1.00 51.41 167 ALA A CA 1
ATOM 1266 C C . ALA A 1 167 ? -17.752 -16.007 17.724 1.00 51.41 167 ALA A C 1
ATOM 1268 O O . ALA A 1 167 ? -18.826 -16.596 17.843 1.00 51.41 167 ALA A O 1
ATOM 1269 N N . GLU A 1 168 ? -16.651 -16.382 18.369 1.00 64.88 168 GLU A N 1
ATOM 1270 C CA . GLU A 1 168 ? -16.636 -17.424 19.396 1.00 64.88 168 GLU A CA 1
ATOM 1271 C C . GLU A 1 168 ? -16.478 -16.761 20.761 1.00 64.88 168 GLU A C 1
ATOM 1273 O O . GLU A 1 168 ? -15.542 -15.988 20.970 1.00 64.88 168 GLU A O 1
ATOM 1278 N N . SER A 1 169 ? -17.387 -17.042 21.699 1.00 52.00 169 SER A N 1
ATOM 1279 C CA . SER A 1 169 ? -17.318 -16.497 23.055 1.00 52.00 169 SER A CA 1
ATOM 1280 C C . SER A 1 169 ? -16.946 -17.568 24.080 1.00 52.00 169 SER A C 1
ATOM 1282 O O . SER A 1 169 ? -17.365 -18.722 24.003 1.00 52.00 169 SER A O 1
ATOM 1284 N N . ARG A 1 170 ? -16.132 -17.177 25.061 1.00 65.19 170 ARG A N 1
ATOM 1285 C CA . ARG A 1 170 ? -15.825 -17.953 26.264 1.00 65.19 170 ARG A CA 1
ATOM 1286 C C . ARG A 1 170 ? -16.129 -17.083 27.479 1.00 65.19 170 ARG A C 1
ATOM 1288 O O . ARG A 1 170 ? -15.508 -16.036 27.677 1.00 65.19 170 ARG A O 1
ATOM 1295 N N . ALA A 1 171 ? -17.092 -17.512 28.289 1.00 52.53 171 ALA A N 1
ATOM 1296 C CA . ALA A 1 171 ? -17.391 -16.886 29.571 1.00 52.53 171 ALA A CA 1
ATOM 1297 C C . ALA A 1 171 ? -16.483 -17.481 30.656 1.00 52.53 171 ALA A C 1
ATOM 1299 O O . ALA A 1 171 ? -16.339 -18.699 30.743 1.00 52.53 171 ALA A O 1
ATOM 1300 N N . CYS A 1 172 ? -15.875 -16.631 31.485 1.00 53.03 172 CYS A N 1
ATOM 1301 C CA . CYS A 1 172 ? -15.137 -17.058 32.670 1.00 53.03 172 CYS A CA 1
ATOM 1302 C C . CYS A 1 172 ? -15.735 -16.377 33.907 1.00 53.03 172 CYS A C 1
ATOM 1304 O O . CYS A 1 172 ? -15.823 -15.147 33.979 1.00 53.03 172 CYS A O 1
ATOM 1306 N N . LEU A 1 173 ? -16.175 -17.184 34.873 1.00 49.69 173 LEU A N 1
ATOM 1307 C CA . LEU A 1 173 ? -16.676 -16.716 36.162 1.00 49.69 173 LEU A CA 1
ATOM 1308 C C . LEU A 1 173 ? -15.483 -16.345 37.050 1.00 49.69 173 LEU A C 1
ATOM 1310 O O . LEU A 1 173 ? -14.774 -17.219 37.547 1.00 49.69 173 LEU A O 1
ATOM 1314 N N . CYS A 1 174 ? -15.269 -15.049 37.276 1.00 50.47 174 CYS A N 1
ATOM 1315 C CA . CYS A 1 174 ? -14.363 -14.587 38.321 1.00 50.47 174 CYS A CA 1
ATOM 1316 C C . CYS A 1 174 ? -15.065 -14.751 39.675 1.00 50.47 174 CYS A C 1
ATOM 1318 O O . CYS A 1 174 ? -15.668 -13.813 40.187 1.00 50.47 174 CYS A O 1
ATOM 1320 N N . GLN A 1 175 ? -15.006 -15.946 40.263 1.00 41.34 175 GLN A N 1
ATOM 1321 C CA . GLN A 1 175 ? -15.332 -16.099 41.679 1.00 41.34 175 GLN A CA 1
ATOM 1322 C C . GLN A 1 175 ? -14.254 -15.386 42.497 1.00 41.34 175 GLN A C 1
ATOM 1324 O O . GLN A 1 175 ? -13.111 -15.838 42.588 1.00 41.34 175 GLN A O 1
ATOM 1329 N N . THR A 1 176 ? -14.619 -14.247 43.081 1.00 43.78 176 THR A N 1
ATOM 1330 C CA . THR A 1 176 ? -13.831 -13.551 44.094 1.00 43.78 176 THR A CA 1
ATOM 1331 C C . THR A 1 176 ? -13.689 -14.490 45.286 1.00 43.78 176 THR A C 1
ATOM 1333 O O . THR A 1 176 ? -14.575 -14.592 46.132 1.00 43.78 176 THR A O 1
ATOM 1336 N N . ARG A 1 177 ? -12.589 -15.244 45.340 1.00 39.72 177 ARG A N 1
ATOM 1337 C CA . ARG A 1 177 ? -12.257 -16.071 46.498 1.00 39.72 177 ARG A CA 1
ATOM 1338 C C . ARG A 1 177 ? -11.784 -15.131 47.606 1.00 39.72 177 ARG A C 1
ATOM 1340 O O . ARG A 1 177 ? -10.596 -14.856 47.728 1.00 39.72 177 ARG A O 1
ATOM 1347 N N . SER A 1 178 ? -12.740 -14.598 48.365 1.00 42.50 178 SER A N 1
ATOM 1348 C CA . SER A 1 178 ? -12.496 -14.012 49.681 1.00 42.50 178 SER A CA 1
ATOM 1349 C C . SER A 1 178 ? -11.851 -15.102 50.538 1.00 42.50 178 SER A C 1
ATOM 1351 O O . SER A 1 178 ? -12.492 -16.091 50.889 1.00 42.50 178 SER A O 1
ATOM 1353 N N . ARG A 1 179 ? -10.539 -14.992 50.761 1.00 40.44 179 ARG A N 1
ATOM 1354 C CA . ARG A 1 179 ? -9.869 -15.700 51.851 1.00 40.44 179 ARG A CA 1
ATOM 1355 C C . ARG A 1 179 ? -10.013 -14.806 53.077 1.00 40.44 179 ARG A C 1
ATOM 1357 O O . ARG A 1 179 ? -9.393 -13.745 53.117 1.00 40.44 179 ARG A O 1
ATOM 1364 N N . SER A 1 180 ? -10.893 -15.224 53.984 1.00 41.50 180 SER A N 1
ATOM 1365 C CA . SER A 1 180 ? -10.860 -14.873 55.406 1.00 41.50 180 SER A CA 1
ATOM 1366 C C . SER A 1 180 ? -9.583 -15.392 56.050 1.00 41.50 180 SER A C 1
ATOM 1368 O O . SER A 1 180 ? -9.210 -16.535 55.684 1.00 41.50 180 SER A O 1
#

Nearest PDB structures (foldseek):
  6mjb-assembly1_B  TM=5.691E-01  e=4.097E+00  Nakaseomyces glabratus
  6hdv-assembly1_A  TM=2.662E-01  e=8.612E-01  Afifella pfennigii
  3ew2-assembly3_E-2  TM=2.477E-01  e=1.642E+00  Rhizobium etli CFN 42
  5bsz-assembly1_A  TM=3.003E-01  e=5.970E+00  Streptoalloteichus sp. ATCC 53650

pLDDT: mean 77.66, std 12.83, range [39.72, 92.5]

Solvent-accessible surface area (backbone atoms only — not comparable to full-atom values): 10099 Å² total; per-residue (Å²): 110,71,69,58,53,53,49,50,52,53,51,53,52,51,54,52,51,31,56,53,51,49,56,50,50,27,50,52,53,16,62,68,57,42,77,43,88,43,49,54,59,77,30,46,41,46,76,48,72,85,63,42,60,61,27,51,74,69,17,45,38,63,33,39,38,38,34,43,38,28,36,45,57,95,90,43,56,33,36,64,31,33,35,40,34,28,54,27,38,39,46,53,68,38,63,75,69,70,52,84,76,65,48,60,77,41,78,47,78,47,65,42,72,49,68,68,58,51,60,71,73,34,61,92,64,46,49,76,51,65,82,87,83,41,43,33,39,36,34,68,44,75,59,85,97,42,57,35,39,37,39,30,43,42,45,82,44,81,52,95,100,38,82,45,78,47,74,51,74,51,78,47,78,59,73,82,77,80,79,127

Organism: NCBI:txid2070368

Secondary structure (DSSP, 8-state):
-HHHHHHHHHHHHHHHHHHHHHHHHHHHHHHHHTT-TTEES--EEEEESS-HHHHHHHTEEEEEEEEEEEEEETTEEEEEEEEEEEEEE--HHHHHTT-S--EEEEEEEEEEE-HHHHHHHSPTTEEEEE-SSSEEEEEEEEETTEEEEEEEEEEEEEETTEEEEEEEEEEEE-------

Mean predicted aligned error: 11.98 Å

Foldseek 3Di:
DVVVVVVVVVVVVVQVVQVVVQVVVQVVVQVVCQVPPQFDDGKTKHQDDPRNVVCQVQQWTQKIKIWRAWGHDPNWIWGGKIKMFGRWRGHPVCVVVVHDPIDGPDMDIDIDTDLVNCVVPDDPQWDWDDPPQFIKIWGWDDDDPFIKIKIKTWDWDCDPNDTDIDIDIDIDTPPPPPDD

Sequence (180 aa):
MRRVIVFLILLVVLLLIDRVAVASLERDLANRIAPVPSLVGKPTVSIEGIPFLTQAVSGRYPEVRFNFGTFSFGGVRIRNLRGAAYDVTARLADVLQNQTDIQAGRVSITGTLARATIDEYAPSGVKIGGNGRGLTASVEVMVGANKVKFNAEIRVEVADRKIKLQAESRACLCQTRSRS

InterPro domains:
  IPR021373 Protein of unknown function DUF2993 [PF11209] (18-169)